Protein AF-F0XF13-F1 (afdb_monomer_lite)

Radius of gyration: 23.87 Å; chains: 1; bounding box: 59×55×80 Å

InterPro domains:
  IPR052973 Transcription factor kpeA/SAT20-like [PTHR35392] (25-320)
  IPR060413 Transcription factor KpeA/SAT20-like, C-terminal domain [PF27566] (67-326)

Sequence (350 aa):
MEAKRKSHNQVPGHRRPGVVLLKIKRSCNAQEGDYHGECMGCKKSLGRTWRLPCLRLKIGDVELSKPCQVKGHEWTLRWKENSVLNDIGGWASSEVRVIRLTEGYTDDFVEFRVREFIPKAGDSLRRSWMTPTGEVRSVDIPAYAIVDTDTIVPQYKAYIKKGLTKCCHRVLDEHKGKLIWWTYSDALRLSRLPSPLSVEERKVLSDTLELWMAVRLTTRSFEIVGPETLGMPPNIFDETNPSCGKIPIPPVMGAQLDSSLIHEIQFRSRRTALEGLHKLITENKAKSWLTTYLIIFILLHNTALLMKHDASYARKHGMNDLRDSNAYEDDFYFVSQLYEVNWQPRSMAI

Secondary structure (DSSP, 8-state):
------------------SS---------PBTTBSSSPPHHHHTTTTS--S-------GGG---S--SSPTT--S-SSS-TT--------BS----EEEEEE-SSSS--EEEEEEEB---TT---EEEEE-TTS-EEEEE---EEES-GGGHHHHHHHHHHHHHHHHHHHHTGGGTTSHHHHHHHHHHHHHH-SSSS-HHHHHHHHHHHHHHHHHHHTSS--EEESS--TT--TTSS-TTSTTTT-EEPPHHHHHHHHHHIIIIIIHHHHHHHHHHHHHHHHHT-GGGHHHHHHHHHHHHHHHHHHHHHHHHHHHHTTTTHHHHTT-TTSTTHHHHHTT-TT--------

Organism: Grosmannia clavigera (strain kw1407 / UAMH 11150) (NCBI:txid655863)

Foldseek 3Di:
DDDDDDDDPDDDDDDFDAQFPQPFPPPFCDDVPCPPDAGPVVVVVPPDDDDDHPGDGALLSTDLADQADAPVPAQAPPADRLGDDDDLPFFPDPDWDKWWKDLPLFPGTFIFIKGAGDDDPRHDQKDWWAFPVRDIDIFGHGRMAGDCLVVLQVRLVVVLVVRLVSSLCSVCVVVVPHPSNVLVVVLVVQLPDPPDDDPLLSVLSVLLSSLLVLNVPLLGFMFTDDDDLVPDDLQSDPPRDPQGSTRGDRSVNNNSNNSCSNNPRNVVSSNSNSVSLVVLVVVVDPSCVSSNVSSVSSSVVSSVVVLVSLLVVCVGHVVVVCCVVVVVSRNCNVSVQPPPDPDDDDPPPD

Structure (mmCIF, N/CA/C/O backbone):
data_AF-F0XF13-F1
#
_entry.id   AF-F0XF13-F1
#
loop_
_atom_site.group_PDB
_atom_site.id
_atom_site.type_symbol
_atom_site.label_atom_id
_atom_site.label_alt_id
_atom_site.label_comp_id
_atom_site.label_asym_id
_atom_site.label_entity_id
_atom_site.label_seq_id
_atom_site.pdbx_PDB_ins_code
_atom_site.Cartn_x
_atom_site.Cartn_y
_atom_site.Cartn_z
_atom_site.occupancy
_atom_site.B_iso_or_equiv
_atom_site.auth_seq_id
_atom_site.auth_comp_id
_atom_site.auth_asym_id
_atom_site.auth_atom_id
_atom_site.pdbx_PDB_model_num
ATOM 1 N N . MET A 1 1 ? -8.925 27.702 -61.211 1.00 35.03 1 MET A N 1
ATOM 2 C CA . MET A 1 1 ? -8.350 27.917 -59.865 1.00 35.03 1 MET A CA 1
ATOM 3 C C . MET A 1 1 ? -9.143 27.064 -58.886 1.00 35.03 1 MET A C 1
ATOM 5 O O . MET A 1 1 ? -10.112 27.530 -58.308 1.00 35.03 1 MET A O 1
ATOM 9 N N . GLU A 1 2 ? -8.797 25.781 -58.790 1.00 23.88 2 GLU A N 1
ATOM 10 C CA . GLU A 1 2 ? -9.485 24.817 -57.925 1.00 23.88 2 GLU A CA 1
ATOM 11 C C . GLU A 1 2 ? -8.739 24.675 -56.598 1.00 23.88 2 GLU A C 1
ATOM 13 O O . GLU A 1 2 ? -7.563 24.308 -56.550 1.00 23.88 2 GLU A O 1
ATOM 18 N N . ALA A 1 3 ? -9.437 24.997 -55.511 1.00 27.80 3 ALA A N 1
ATOM 19 C CA . ALA A 1 3 ? -8.954 24.847 -54.150 1.00 27.80 3 ALA A CA 1
ATOM 20 C C . ALA A 1 3 ? -9.029 23.371 -53.724 1.00 27.80 3 ALA A C 1
ATOM 22 O O . ALA A 1 3 ? -10.104 22.778 -53.628 1.00 27.80 3 ALA A O 1
ATOM 23 N N . LYS A 1 4 ? -7.864 22.775 -53.452 1.00 28.19 4 LYS A N 1
ATOM 24 C CA . LYS A 1 4 ? -7.717 21.409 -52.932 1.00 28.19 4 LYS A CA 1
ATOM 25 C C . LYS A 1 4 ? -8.390 21.262 -51.559 1.00 28.19 4 LYS A C 1
ATOM 27 O O . LYS A 1 4 ? -7.895 21.784 -50.562 1.00 28.19 4 LYS A O 1
ATOM 32 N N . ARG A 1 5 ? -9.454 20.454 -51.493 1.00 28.30 5 ARG A N 1
ATOM 33 C CA . ARG A 1 5 ? -9.934 19.801 -50.262 1.00 28.30 5 ARG A CA 1
ATOM 34 C C . ARG A 1 5 ? -8.853 18.836 -49.754 1.00 28.30 5 ARG A C 1
ATOM 36 O O . ARG A 1 5 ? -8.531 17.867 -50.433 1.00 28.30 5 ARG A O 1
ATOM 43 N N . LYS A 1 6 ? -8.313 19.070 -48.554 1.00 28.66 6 LYS A N 1
ATOM 44 C CA . LYS A 1 6 ? -7.574 18.055 -47.784 1.00 28.66 6 LYS A CA 1
ATOM 45 C C . LYS A 1 6 ? -8.557 17.341 -46.857 1.00 28.66 6 LYS A C 1
ATOM 47 O O . LYS A 1 6 ? -9.035 17.932 -45.895 1.00 28.66 6 LYS A O 1
ATOM 52 N N . SER A 1 7 ? -8.842 16.074 -47.139 1.00 25.69 7 SER A N 1
ATOM 53 C CA . SER A 1 7 ? -9.528 15.157 -46.227 1.00 25.69 7 SER A CA 1
ATOM 54 C C . SER A 1 7 ? -8.586 14.766 -45.082 1.00 25.69 7 SER A C 1
ATOM 56 O O . SER A 1 7 ? -7.574 14.103 -45.308 1.00 25.69 7 SER A O 1
ATOM 58 N N . HIS A 1 8 ? -8.896 15.178 -43.854 1.00 27.58 8 HIS A N 1
ATOM 59 C CA . HIS A 1 8 ? -8.297 14.623 -42.639 1.00 27.58 8 HIS A CA 1
ATOM 60 C C . HIS A 1 8 ? -9.184 13.474 -42.146 1.00 27.58 8 HIS A C 1
ATOM 62 O O . HIS A 1 8 ? -10.182 13.711 -41.474 1.00 27.58 8 HIS A O 1
ATOM 68 N N . ASN A 1 9 ? -8.817 12.232 -42.468 1.00 25.16 9 ASN A N 1
ATOM 69 C CA . ASN A 1 9 ? -9.327 11.065 -41.748 1.00 25.16 9 ASN A CA 1
ATOM 70 C C . ASN A 1 9 ? -8.494 10.898 -40.471 1.00 25.16 9 ASN A C 1
ATOM 72 O O . ASN A 1 9 ? -7.411 10.317 -40.493 1.00 25.16 9 ASN A O 1
ATOM 76 N N . GLN A 1 10 ? -8.986 11.440 -39.356 1.00 26.33 10 GLN A N 1
ATOM 77 C CA . GLN A 1 10 ? -8.555 11.023 -38.023 1.00 26.33 10 GLN A CA 1
ATOM 78 C C . GLN A 1 10 ? -9.305 9.738 -37.667 1.00 26.33 10 GLN A C 1
ATOM 80 O O . GLN A 1 10 ? -10.513 9.759 -37.454 1.00 26.33 10 GLN A O 1
ATOM 85 N N . VAL A 1 11 ? -8.589 8.618 -37.595 1.00 26.75 11 VAL A N 1
ATOM 86 C CA . VAL A 1 11 ? -9.103 7.400 -36.958 1.00 26.75 11 VAL A CA 1
ATOM 87 C C . VAL A 1 11 ? -8.975 7.582 -35.437 1.00 26.75 11 VAL A C 1
ATOM 89 O O . VAL A 1 11 ? -7.880 7.912 -34.967 1.00 26.75 11 VAL A O 1
ATOM 92 N N . PRO A 1 12 ? -10.045 7.398 -34.641 1.00 24.19 12 PRO A N 1
ATOM 93 C CA . PRO A 1 12 ? -9.982 7.566 -33.196 1.00 24.19 12 PRO A CA 1
ATOM 94 C C . PRO A 1 12 ? -9.229 6.393 -32.554 1.00 24.19 12 PRO A C 1
ATOM 96 O O . PRO A 1 12 ? -9.740 5.280 -32.429 1.00 24.19 12 PRO A O 1
ATOM 99 N N . GLY A 1 13 ? -7.987 6.652 -32.139 1.00 26.73 13 GLY A N 1
ATOM 100 C CA . GLY A 1 13 ? -7.162 5.703 -31.396 1.00 26.73 13 GLY A CA 1
ATOM 101 C C . GLY A 1 13 ? -7.793 5.358 -30.047 1.00 26.73 13 GLY A C 1
ATOM 102 O O . GLY A 1 13 ? -7.876 6.205 -29.155 1.00 26.73 13 GLY A O 1
ATOM 103 N N . HIS A 1 14 ? -8.232 4.109 -29.908 1.00 26.50 14 HIS A N 1
ATOM 104 C CA . HIS A 1 14 ? -8.722 3.542 -28.656 1.00 26.50 14 HIS A CA 1
ATOM 105 C C . HIS A 1 14 ? -7.593 3.513 -27.612 1.00 26.50 14 HIS A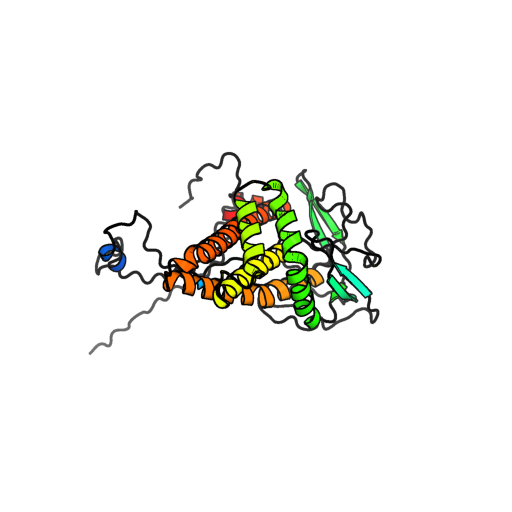 C 1
ATOM 107 O O . HIS A 1 14 ? -6.473 3.075 -27.888 1.00 26.50 14 HIS A O 1
ATOM 113 N N . ARG A 1 15 ? -7.877 4.039 -26.414 1.00 28.69 15 ARG A N 1
ATOM 114 C CA . ARG A 1 15 ? -6.952 4.076 -25.271 1.00 28.69 15 ARG A CA 1
ATOM 115 C C . ARG A 1 15 ? -6.913 2.692 -24.626 1.00 28.69 15 ARG A C 1
ATOM 117 O O . ARG A 1 15 ? -7.964 2.183 -24.263 1.00 28.69 15 ARG A O 1
ATOM 124 N N . ARG A 1 16 ? -5.719 2.127 -24.450 1.00 32.56 16 ARG A N 1
ATOM 125 C CA . ARG A 1 16 ? -5.499 0.853 -23.748 1.00 32.56 16 ARG A CA 1
ATOM 126 C C . ARG A 1 16 ? -4.855 1.129 -22.384 1.00 32.56 16 ARG A C 1
ATOM 128 O O . ARG A 1 16 ? -3.803 1.775 -22.390 1.00 32.56 16 ARG A O 1
ATOM 135 N N . PRO A 1 17 ? -5.457 0.728 -21.253 1.00 29.14 17 PRO A N 1
ATOM 136 C CA . PRO A 1 17 ? -4.752 0.496 -20.001 1.00 29.14 17 PRO A CA 1
ATOM 137 C C . PRO A 1 17 ? -4.102 -0.900 -20.016 1.00 29.14 17 PRO A C 1
ATOM 139 O O . PRO A 1 17 ? -4.346 -1.677 -20.930 1.00 29.14 17 PRO A O 1
ATOM 142 N N . GLY A 1 18 ? -3.158 -1.166 -19.118 1.00 27.98 18 GLY A N 1
ATOM 143 C CA . GLY A 1 18 ? -2.426 -2.432 -19.067 1.00 27.98 18 GLY A CA 1
ATOM 144 C C . GLY A 1 18 ? -1.149 -2.272 -18.251 1.00 27.98 18 GLY A C 1
ATOM 145 O O . GLY A 1 18 ? -0.304 -1.444 -18.573 1.00 27.98 18 GLY A O 1
ATOM 146 N N . VAL A 1 19 ? -1.046 -3.041 -17.169 1.00 33.84 19 VAL A N 1
ATOM 147 C CA . VAL A 1 19 ? -0.051 -2.938 -16.090 1.00 33.84 19 VAL A CA 1
ATOM 148 C C . VAL A 1 19 ? 1.374 -2.697 -16.623 1.00 33.84 19 VAL A C 1
ATOM 150 O O . VAL A 1 19 ? 1.938 -3.515 -17.345 1.00 33.84 19 VAL A O 1
ATOM 153 N N . VAL A 1 20 ? 1.942 -1.544 -16.240 1.00 32.50 20 VAL A N 1
ATOM 154 C CA . VAL A 1 20 ? 3.131 -0.886 -16.821 1.00 32.50 20 VAL A CA 1
ATOM 155 C C . VAL A 1 20 ? 2.854 -0.289 -18.207 1.00 32.50 20 VAL A C 1
ATOM 157 O O . VAL A 1 20 ? 3.522 -0.597 -19.198 1.00 32.50 20 VAL A O 1
ATOM 160 N N . LEU A 1 21 ? 1.926 0.671 -18.276 1.00 32.09 21 LEU A N 1
ATOM 161 C CA . LEU A 1 21 ? 1.840 1.574 -19.423 1.00 32.09 21 LEU A CA 1
ATOM 162 C C . LEU A 1 21 ? 3.016 2.556 -19.415 1.00 32.09 21 LEU A C 1
ATOM 164 O O . LEU A 1 21 ? 2.876 3.729 -19.069 1.00 32.09 21 LEU A O 1
ATOM 168 N N . LEU A 1 22 ? 4.180 2.131 -19.900 1.00 34.69 22 LEU A N 1
ATOM 169 C CA . LEU A 1 22 ? 5.115 3.110 -20.43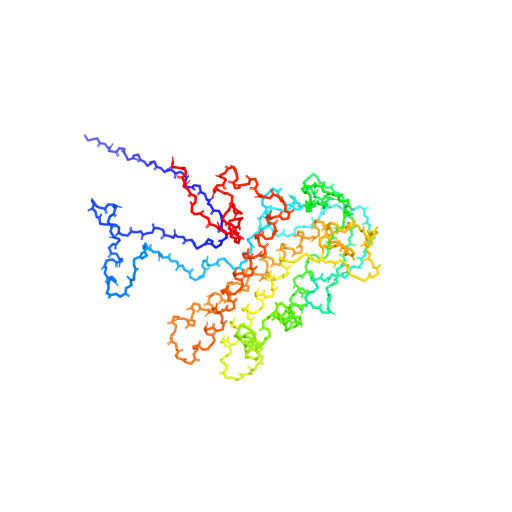8 1.00 34.69 22 LEU A CA 1
ATOM 170 C C . LEU A 1 22 ? 4.447 3.723 -21.671 1.00 34.69 22 LEU A C 1
ATOM 172 O O . LEU A 1 22 ? 4.330 3.074 -22.708 1.00 34.69 22 LEU A O 1
ATOM 176 N N . LYS A 1 23 ? 3.967 4.969 -21.562 1.00 30.94 23 LYS A N 1
ATOM 177 C CA . LYS A 1 23 ? 3.388 5.709 -22.692 1.00 30.94 23 LYS A CA 1
ATOM 178 C C . LYS A 1 23 ? 4.391 5.752 -23.845 1.00 30.94 23 LYS A C 1
ATOM 180 O O . LYS A 1 23 ? 5.300 6.579 -23.874 1.00 30.94 23 LYS A O 1
ATOM 185 N N . ILE A 1 24 ? 4.199 4.885 -24.836 1.00 37.53 24 ILE A N 1
ATOM 186 C CA . ILE A 1 24 ? 4.999 4.879 -26.058 1.00 37.53 24 ILE A CA 1
ATOM 187 C C . ILE A 1 24 ? 4.577 6.097 -26.884 1.00 37.53 24 ILE A C 1
ATOM 189 O O . ILE A 1 24 ? 3.637 6.041 -27.679 1.00 37.53 24 ILE A O 1
ATOM 193 N N . LYS A 1 25 ? 5.272 7.229 -26.727 1.00 39.50 25 LYS A N 1
ATOM 194 C CA . LYS A 1 25 ? 5.175 8.318 -27.705 1.00 39.50 25 LYS A CA 1
ATOM 195 C C . LYS A 1 25 ? 5.857 7.865 -28.996 1.00 39.50 25 LYS A C 1
ATOM 197 O O . LYS A 1 25 ? 7.075 7.953 -29.136 1.00 39.50 25 LYS A O 1
ATOM 202 N N . ARG A 1 26 ? 5.058 7.391 -29.955 1.00 45.22 26 ARG A N 1
ATOM 203 C CA . ARG A 1 26 ? 5.491 7.067 -31.323 1.00 45.22 26 ARG A CA 1
ATOM 204 C C . ARG A 1 26 ? 5.755 8.348 -32.126 1.00 45.22 26 ARG A C 1
ATOM 206 O O . ARG A 1 26 ? 4.983 8.699 -33.005 1.00 45.22 26 ARG A O 1
ATOM 213 N N . SER A 1 27 ? 6.836 9.065 -31.835 1.00 50.56 27 SER A N 1
ATOM 214 C CA . SER A 1 27 ? 7.403 10.033 -32.786 1.00 50.56 27 SER A CA 1
ATOM 215 C C . SER A 1 27 ? 8.613 9.376 -33.460 1.00 50.56 27 SER A C 1
ATOM 217 O O . SER A 1 27 ? 9.760 9.605 -33.068 1.00 50.56 27 SER A O 1
ATOM 219 N N . CYS A 1 28 ? 8.352 8.450 -34.383 1.00 56.00 28 CYS A N 1
ATOM 220 C CA . CYS A 1 28 ? 9.394 7.848 -35.208 1.00 56.00 28 CYS A CA 1
ATOM 221 C C . CYS A 1 28 ? 9.724 8.817 -36.349 1.00 56.00 28 CYS A C 1
ATOM 223 O O . CYS A 1 28 ? 8.824 9.214 -37.085 1.00 56.00 28 CYS A O 1
ATOM 225 N N . ASN A 1 29 ? 10.996 9.188 -36.501 1.00 67.31 29 ASN A N 1
ATOM 226 C CA . ASN A 1 29 ? 11.454 9.913 -37.684 1.00 67.31 29 ASN A CA 1
ATOM 227 C C . ASN A 1 29 ? 11.765 8.867 -38.762 1.00 67.31 29 ASN A C 1
ATOM 229 O O . ASN A 1 29 ? 12.925 8.487 -38.932 1.00 67.31 29 ASN A O 1
ATOM 233 N N . ALA A 1 30 ? 10.719 8.332 -39.394 1.00 61.00 30 ALA A N 1
ATOM 234 C CA . ALA A 1 30 ? 10.859 7.422 -40.527 1.00 61.00 30 ALA A CA 1
ATOM 235 C C . ALA A 1 30 ? 11.476 8.164 -41.721 1.00 61.00 30 ALA A C 1
ATOM 237 O O . ALA A 1 30 ? 11.293 9.375 -41.869 1.00 61.00 30 ALA A O 1
ATOM 238 N N . GLN A 1 31 ? 12.230 7.447 -42.548 1.00 64.06 31 GLN A N 1
ATOM 239 C CA . GLN A 1 31 ? 12.746 7.995 -43.795 1.00 64.06 31 GLN A CA 1
ATOM 240 C C . GLN A 1 31 ? 11.582 8.158 -44.786 1.00 64.06 31 GLN A C 1
ATOM 242 O O . GLN A 1 31 ? 10.711 7.291 -44.866 1.00 64.06 31 GLN A O 1
ATOM 247 N N . GLU A 1 32 ? 11.534 9.270 -45.526 1.00 61.53 32 GLU A N 1
ATOM 248 C CA . GLU A 1 32 ? 10.515 9.450 -46.568 1.00 61.53 32 GLU A CA 1
ATOM 249 C C . GLU A 1 32 ? 10.606 8.308 -47.591 1.00 61.53 32 GLU A C 1
ATOM 251 O O . GLU A 1 32 ? 11.675 8.044 -48.141 1.00 61.53 32 GLU A O 1
ATOM 256 N N . GLY A 1 33 ? 9.487 7.612 -47.813 1.00 63.84 33 GLY A N 1
ATOM 257 C CA . GLY A 1 33 ? 9.395 6.481 -48.741 1.00 63.84 33 GLY A CA 1
ATOM 258 C C . GLY A 1 33 ? 9.713 5.102 -48.151 1.00 63.84 33 GLY A C 1
ATOM 259 O O . GLY A 1 33 ? 9.445 4.109 -48.818 1.00 63.84 33 GLY A O 1
ATOM 260 N N . ASP A 1 34 ? 10.201 5.013 -46.909 1.00 61.91 34 ASP A N 1
ATOM 261 C CA . ASP A 1 34 ? 10.442 3.739 -46.221 1.00 61.91 34 ASP A CA 1
ATOM 262 C C . ASP A 1 34 ? 9.838 3.756 -44.807 1.00 61.91 34 ASP A C 1
ATOM 264 O O . ASP A 1 34 ? 10.490 4.055 -43.804 1.00 61.91 34 ASP A O 1
ATOM 268 N N . TYR A 1 35 ? 8.540 3.447 -44.738 1.00 57.19 35 TYR A N 1
ATOM 269 C CA . TYR A 1 35 ? 7.778 3.381 -43.486 1.00 57.19 35 TYR A CA 1
ATOM 270 C C . TYR A 1 35 ? 8.025 2.092 -42.683 1.00 57.19 35 TYR A C 1
ATOM 272 O O . TYR A 1 35 ? 7.556 1.989 -41.548 1.00 57.19 35 TYR A O 1
ATOM 280 N N . HIS A 1 36 ? 8.751 1.127 -43.256 1.00 57.34 36 HIS A N 1
ATOM 281 C CA . HIS A 1 36 ? 9.108 -0.141 -42.614 1.00 57.34 36 HIS A CA 1
ATOM 282 C C . HIS A 1 36 ? 10.577 -0.187 -42.159 1.00 57.34 36 HIS A C 1
ATOM 284 O O . HIS A 1 36 ? 10.943 -1.074 -41.386 1.00 57.34 36 HIS A O 1
ATOM 290 N N . GLY A 1 37 ? 11.398 0.771 -42.596 1.00 60.66 37 GLY A N 1
ATOM 291 C CA . GLY A 1 37 ? 12.802 0.909 -42.230 1.00 60.66 37 GLY A CA 1
ATOM 292 C C . GLY A 1 37 ? 13.063 1.398 -40.802 1.00 60.66 37 GLY A C 1
ATOM 293 O O . GLY A 1 37 ? 12.183 1.850 -40.063 1.00 60.66 37 GLY A O 1
ATOM 294 N N . GLU A 1 38 ? 14.330 1.313 -40.395 1.00 60.53 38 GLU A N 1
ATOM 295 C CA . GLU A 1 38 ? 14.794 1.761 -39.082 1.00 60.53 38 GLU A CA 1
ATOM 296 C C . GLU A 1 38 ? 14.638 3.282 -38.911 1.00 60.53 38 GLU A C 1
ATOM 298 O O . GLU A 1 38 ? 14.993 4.074 -39.784 1.00 60.53 38 GLU A O 1
ATOM 303 N N . CYS A 1 39 ? 14.160 3.716 -37.740 1.00 69.75 39 CYS A N 1
ATOM 304 C CA . CYS A 1 39 ? 14.037 5.137 -37.406 1.00 69.75 39 CYS A CA 1
ATOM 305 C C . CYS A 1 39 ? 15.372 5.875 -37.598 1.00 69.75 39 CYS A C 1
ATOM 307 O O . CYS A 1 39 ? 16.390 5.477 -37.025 1.00 69.75 39 CYS A O 1
ATOM 309 N N . MET A 1 40 ? 15.353 7.026 -38.277 1.00 68.69 40 MET A N 1
ATOM 310 C CA . MET A 1 40 ? 16.546 7.839 -38.556 1.00 68.69 40 MET A CA 1
ATOM 311 C C . MET A 1 40 ? 17.310 8.258 -37.291 1.00 68.69 40 MET A C 1
ATOM 313 O O . MET A 1 40 ? 18.529 8.420 -37.318 1.00 68.69 40 MET A O 1
ATOM 317 N N . GLY A 1 41 ? 16.609 8.432 -36.165 1.00 65.00 41 GLY A N 1
ATOM 318 C CA . GLY A 1 41 ? 17.240 8.701 -34.870 1.00 65.00 41 GLY A CA 1
ATOM 319 C C . GLY A 1 41 ? 17.968 7.483 -34.300 1.00 65.00 41 GLY A C 1
ATOM 320 O O . GLY A 1 41 ? 19.072 7.624 -33.789 1.00 65.00 41 GLY A O 1
ATOM 321 N N . CYS A 1 42 ? 17.374 6.296 -34.428 1.00 64.25 42 CYS A N 1
ATOM 322 C CA . CYS A 1 42 ? 17.968 5.043 -33.970 1.00 64.25 42 CYS A CA 1
ATOM 323 C C . CYS A 1 42 ? 19.159 4.634 -34.867 1.00 64.25 42 CYS A C 1
ATOM 325 O O . CYS A 1 42 ? 20.195 4.232 -34.344 1.00 64.25 42 CYS A O 1
ATOM 327 N N . LYS A 1 43 ? 19.088 4.895 -36.182 1.00 66.44 43 LYS A N 1
ATOM 328 C CA . LYS A 1 43 ? 20.175 4.658 -37.150 1.00 66.44 43 LYS A CA 1
ATOM 329 C C . LYS A 1 43 ? 21.470 5.416 -36.822 1.00 66.44 43 LYS A C 1
ATOM 331 O O . LYS A 1 43 ? 22.563 4.888 -36.989 1.00 66.44 43 LYS A O 1
ATOM 336 N N . LYS A 1 44 ? 21.362 6.639 -36.288 1.00 65.19 44 LYS A N 1
ATOM 337 C CA . LYS A 1 44 ? 22.519 7.447 -35.848 1.00 65.19 44 LYS A CA 1
ATOM 338 C C . LYS A 1 44 ? 23.182 6.933 -34.560 1.00 65.19 44 LYS A C 1
ATOM 340 O O . LYS A 1 44 ? 24.307 7.324 -34.274 1.00 65.19 44 LYS A O 1
ATOM 345 N N . SER A 1 45 ? 22.508 6.078 -33.788 1.00 59.62 45 SER A N 1
ATOM 346 C CA . SER A 1 45 ? 22.978 5.571 -32.488 1.00 59.62 45 SER A CA 1
ATOM 347 C C . SER A 1 45 ? 23.508 4.127 -32.532 1.00 59.62 45 SER A C 1
ATOM 349 O O . SER A 1 45 ? 23.950 3.620 -31.502 1.00 59.62 45 SER A O 1
ATOM 351 N N . LEU A 1 46 ? 23.514 3.481 -33.707 1.00 54.78 46 LEU A N 1
ATOM 352 C CA . LEU A 1 46 ? 23.800 2.051 -33.951 1.00 54.78 46 LEU A CA 1
ATOM 353 C C . LEU A 1 46 ? 25.224 1.554 -33.619 1.00 54.78 46 LEU A C 1
ATOM 355 O O . LEU A 1 46 ? 25.586 0.438 -33.976 1.00 54.78 46 LEU A O 1
ATOM 359 N N . GLY A 1 47 ? 26.048 2.325 -32.911 1.00 54.38 47 GLY A N 1
ATOM 360 C CA . GLY A 1 47 ? 27.396 1.880 -32.557 1.00 54.38 47 GLY A CA 1
ATOM 361 C C . GLY A 1 47 ? 27.446 0.753 -31.515 1.00 54.38 47 GLY A C 1
ATOM 362 O O . GLY A 1 47 ? 28.435 0.025 -31.485 1.00 54.38 47 GLY A O 1
ATOM 363 N N . ARG A 1 48 ? 26.448 0.615 -30.619 1.00 54.84 48 ARG A N 1
ATOM 364 C CA . ARG A 1 48 ? 26.605 -0.227 -29.405 1.00 54.84 48 ARG A CA 1
ATOM 365 C C . ARG A 1 48 ? 25.354 -0.883 -28.795 1.00 54.84 48 ARG A C 1
ATOM 367 O O . ARG A 1 48 ? 25.466 -1.433 -27.704 1.00 54.84 48 ARG A O 1
ATOM 374 N N . THR A 1 49 ? 24.173 -0.864 -29.413 1.00 51.22 49 THR A N 1
ATOM 375 C CA . THR A 1 49 ? 22.952 -1.374 -28.746 1.00 51.22 49 THR A CA 1
ATOM 376 C C . THR A 1 49 ? 22.175 -2.371 -29.603 1.00 51.22 49 THR A C 1
ATOM 378 O O . THR A 1 49 ? 21.901 -2.128 -30.773 1.00 51.22 49 THR A O 1
ATOM 381 N N . TRP A 1 50 ? 21.867 -3.524 -29.002 1.00 50.62 50 TRP A N 1
ATOM 382 C CA . TRP A 1 50 ? 21.184 -4.668 -29.607 1.00 50.62 50 TRP A CA 1
ATOM 383 C C . TRP A 1 50 ? 19.745 -4.356 -30.058 1.00 50.62 50 TRP A C 1
ATOM 385 O O . TRP A 1 50 ? 19.115 -3.417 -29.576 1.00 50.62 50 TRP A O 1
ATOM 395 N N . ARG A 1 51 ? 19.256 -5.204 -30.976 1.00 51.72 51 ARG A N 1
ATOM 396 C CA . ARG A 1 51 ? 18.008 -5.169 -31.768 1.00 51.72 51 ARG A CA 1
ATOM 397 C C . ARG A 1 51 ? 16.706 -5.078 -30.945 1.00 51.72 51 ARG A C 1
ATOM 399 O O . ARG A 1 51 ? 15.900 -6.003 -30.952 1.00 51.72 51 ARG A O 1
ATOM 406 N N . LEU A 1 52 ? 16.475 -3.972 -30.249 1.00 53.16 52 LEU A N 1
ATOM 407 C CA . LEU A 1 52 ? 15.148 -3.601 -29.752 1.00 53.16 52 LEU A CA 1
ATOM 408 C C . LEU A 1 52 ? 14.517 -2.578 -30.709 1.00 53.16 52 LEU A C 1
ATOM 410 O O . LEU A 1 52 ? 15.236 -1.730 -31.246 1.00 53.16 52 LEU A O 1
ATOM 414 N N . PRO A 1 53 ? 13.188 -2.616 -30.931 1.00 56.06 53 PRO A N 1
ATOM 415 C CA . PRO A 1 53 ? 12.507 -1.556 -31.666 1.00 56.06 53 PRO A CA 1
ATOM 416 C C . PRO A 1 53 ? 12.759 -0.201 -30.987 1.00 56.06 53 PRO A C 1
ATOM 418 O O . PRO A 1 53 ? 13.036 -0.133 -29.791 1.00 56.06 53 PRO A O 1
ATOM 421 N N . CYS A 1 54 ? 12.676 0.893 -31.748 1.00 58.62 54 CYS A N 1
ATOM 422 C CA . CYS A 1 54 ? 12.962 2.246 -31.262 1.00 58.62 54 CYS A CA 1
ATOM 423 C C . CYS A 1 54 ? 11.944 2.653 -30.169 1.00 58.62 54 CYS A C 1
ATOM 425 O O . CYS A 1 54 ? 10.884 3.208 -30.460 1.00 58.62 54 CYS A O 1
ATOM 427 N N . LEU A 1 55 ? 12.249 2.346 -28.905 1.00 59.62 55 LEU A N 1
ATOM 428 C CA . LEU A 1 55 ? 11.402 2.618 -27.744 1.00 59.62 55 LEU A CA 1
ATOM 429 C C . LEU A 1 55 ? 11.879 3.897 -27.046 1.00 59.62 55 LEU A C 1
ATOM 431 O O . LEU A 1 55 ? 12.990 3.964 -26.525 1.00 59.62 55 LEU A O 1
ATOM 435 N N . ARG A 1 56 ? 11.028 4.929 -27.022 1.00 62.38 56 ARG A N 1
ATOM 436 C CA . ARG A 1 56 ? 11.261 6.170 -26.266 1.00 62.38 56 ARG A CA 1
ATOM 437 C C . ARG A 1 56 ? 10.343 6.200 -25.054 1.00 62.38 56 ARG A C 1
ATOM 439 O O . ARG A 1 56 ? 9.210 6.667 -25.145 1.00 62.38 56 ARG A O 1
ATOM 446 N N . LEU A 1 57 ? 10.844 5.678 -23.942 1.00 66.56 57 LEU A N 1
ATOM 447 C CA . LEU A 1 57 ? 10.111 5.543 -22.685 1.00 66.56 57 LEU A CA 1
ATOM 448 C C . LEU A 1 57 ? 10.687 6.542 -21.678 1.00 66.56 57 LEU A C 1
ATOM 450 O O . LEU A 1 57 ? 11.903 6.729 -21.615 1.00 66.56 57 LEU A O 1
ATOM 454 N N . LYS A 1 58 ? 9.825 7.217 -20.913 1.00 71.44 58 LYS A N 1
ATOM 455 C CA . LYS A 1 58 ? 10.258 8.122 -19.844 1.00 71.44 58 LYS A CA 1
ATOM 456 C C . LYS A 1 58 ? 10.113 7.422 -18.505 1.00 71.44 58 LYS A C 1
ATOM 458 O O . LYS A 1 58 ? 9.075 6.835 -18.230 1.00 71.44 58 LYS A O 1
ATOM 463 N N . ILE A 1 59 ? 11.115 7.572 -17.643 1.00 76.69 59 ILE A N 1
ATOM 464 C CA . ILE A 1 59 ? 11.078 7.046 -16.269 1.00 76.69 59 ILE A CA 1
ATOM 465 C C . ILE A 1 59 ? 9.857 7.588 -15.509 1.00 76.69 59 ILE A C 1
ATOM 467 O O . ILE A 1 59 ? 9.210 6.848 -14.784 1.00 76.69 59 ILE A O 1
ATOM 471 N N . GLY A 1 60 ? 9.491 8.854 -15.731 1.00 72.19 60 GLY A N 1
ATOM 472 C CA . GLY A 1 60 ? 8.304 9.458 -15.118 1.00 72.19 60 GLY A CA 1
ATOM 473 C C . GLY A 1 60 ? 6.963 8.866 -15.569 1.00 72.19 60 GLY A C 1
ATOM 474 O O . GLY A 1 60 ? 5.965 9.089 -14.892 1.00 72.19 60 GLY A O 1
ATOM 475 N N . ASP A 1 61 ? 6.932 8.113 -16.673 1.00 72.50 61 ASP A N 1
ATOM 476 C CA . ASP A 1 61 ? 5.720 7.462 -17.185 1.00 72.50 61 ASP A CA 1
ATOM 477 C C . ASP A 1 61 ? 5.562 6.022 -16.645 1.00 72.50 61 ASP A C 1
ATOM 479 O O . ASP A 1 61 ? 4.637 5.326 -17.047 1.00 72.50 61 ASP A O 1
ATOM 483 N N . VAL A 1 62 ? 6.450 5.548 -15.758 1.00 78.38 62 VAL A N 1
ATOM 484 C CA . VAL A 1 62 ? 6.374 4.188 -15.195 1.00 78.38 62 VAL A CA 1
ATOM 485 C C . VAL A 1 62 ? 5.205 4.074 -14.211 1.00 78.38 62 VAL A C 1
ATOM 487 O O . VAL A 1 62 ? 5.102 4.823 -13.235 1.00 78.38 62 VAL A O 1
ATOM 490 N N . GLU A 1 63 ? 4.354 3.071 -14.415 1.00 73.69 63 GLU A N 1
ATOM 491 C CA . GLU A 1 63 ? 3.333 2.679 -13.445 1.00 73.69 63 GLU A CA 1
ATOM 492 C C . GLU A 1 63 ? 3.918 1.689 -12.432 1.00 73.69 63 GLU A C 1
ATOM 494 O O . GLU A 1 63 ? 4.351 0.598 -12.783 1.00 73.69 63 GLU A O 1
ATOM 499 N N . LEU A 1 64 ? 3.953 2.098 -11.161 1.00 78.38 64 LEU A N 1
ATOM 500 C CA . LEU A 1 64 ? 4.512 1.328 -10.038 1.00 78.38 64 LEU A CA 1
ATOM 501 C C . LEU A 1 64 ? 3.432 0.840 -9.058 1.00 78.38 64 LEU A C 1
ATOM 503 O O . LEU A 1 64 ? 3.742 0.264 -8.015 1.00 78.38 64 LEU A O 1
ATOM 507 N N . SER A 1 65 ? 2.170 1.123 -9.367 1.00 75.06 65 SER A N 1
ATOM 508 C CA . SER A 1 65 ? 1.005 0.783 -8.563 1.00 75.06 65 SER A CA 1
ATOM 509 C C . SER A 1 65 ? -0.228 0.670 -9.453 1.00 75.06 65 SER A C 1
ATOM 511 O O . SER A 1 65 ? -0.227 1.165 -10.583 1.00 75.06 65 SER A O 1
ATOM 513 N N . LYS A 1 66 ? -1.280 0.019 -8.946 1.00 71.38 66 LYS A N 1
ATOM 514 C CA . LYS A 1 66 ? -2.555 -0.054 -9.660 1.00 71.38 66 LYS A CA 1
ATOM 515 C C . LYS A 1 66 ? -3.189 1.334 -9.764 1.00 71.38 66 LYS A C 1
ATOM 517 O O . LYS A 1 66 ? -3.226 2.042 -8.758 1.00 71.38 66 LYS A O 1
ATOM 522 N N . PRO A 1 67 ? -3.695 1.724 -10.946 1.00 66.81 67 PRO A N 1
ATOM 523 C CA . PRO A 1 67 ? -4.271 3.049 -11.143 1.00 66.81 67 PRO A CA 1
ATOM 524 C C . PRO A 1 67 ? -5.661 3.203 -10.509 1.00 66.81 67 PRO A C 1
ATOM 526 O O . PRO A 1 67 ? -6.034 4.320 -10.156 1.00 66.81 67 PRO A O 1
ATOM 529 N N . CYS A 1 68 ? -6.421 2.114 -10.377 1.00 66.00 68 CYS A N 1
ATOM 530 C CA . CYS A 1 68 ? -7.777 2.104 -9.830 1.00 66.00 68 CYS A CA 1
ATOM 531 C C . CYS A 1 68 ? -8.226 0.675 -9.467 1.00 66.00 68 CYS A C 1
ATOM 533 O O . CYS A 1 68 ? -7.464 -0.289 -9.606 1.00 66.00 68 CYS A O 1
ATOM 535 N N . GLN A 1 69 ? -9.468 0.556 -8.983 1.00 65.62 69 GLN A N 1
ATOM 536 C CA . GLN A 1 69 ? -10.161 -0.727 -8.860 1.00 65.62 69 GLN A CA 1
ATOM 537 C C . GLN A 1 69 ? -10.347 -1.383 -10.231 1.00 65.62 69 GLN A C 1
ATOM 539 O O . GLN A 1 69 ? -10.361 -0.714 -11.263 1.00 65.62 69 GLN A O 1
ATOM 544 N N . VAL A 1 70 ? -10.473 -2.708 -10.231 1.00 66.00 70 VAL A N 1
ATOM 545 C CA . VAL A 1 70 ? -10.683 -3.474 -11.460 1.00 66.00 70 VAL A CA 1
ATOM 546 C C . VAL A 1 70 ? -12.078 -3.183 -12.001 1.00 66.00 70 VAL A C 1
ATOM 548 O O . VAL A 1 70 ? -13.057 -3.292 -11.263 1.00 66.00 70 VAL A O 1
ATOM 551 N N . LYS A 1 71 ? -12.159 -2.823 -13.283 1.00 65.12 71 LYS A N 1
ATOM 552 C CA . LYS A 1 71 ? -13.433 -2.535 -13.949 1.00 65.12 71 LYS A CA 1
ATOM 553 C C . LYS A 1 71 ? -14.353 -3.751 -13.919 1.00 65.12 71 LYS A C 1
ATOM 555 O O . LYS A 1 71 ? -13.903 -4.865 -14.166 1.00 65.12 71 LYS A O 1
ATOM 560 N N . GLY A 1 72 ? -15.627 -3.537 -13.607 1.00 65.75 72 GLY A N 1
ATOM 561 C CA . GLY A 1 72 ? -16.614 -4.606 -13.413 1.00 65.75 72 GLY A CA 1
ATOM 562 C C . GLY A 1 72 ? -16.515 -5.327 -12.061 1.00 65.75 72 GLY A C 1
ATOM 563 O O . GLY A 1 72 ? -17.363 -6.159 -11.746 1.00 65.75 72 GLY A O 1
ATOM 564 N N . HIS A 1 73 ? -15.508 -4.999 -11.250 1.00 70.38 73 HIS A N 1
ATOM 565 C CA . HIS A 1 73 ? -15.304 -5.516 -9.897 1.00 70.38 73 HIS A CA 1
ATOM 566 C C . HIS A 1 73 ? -15.200 -4.373 -8.874 1.00 70.38 73 HIS A C 1
ATOM 568 O O . HIS A 1 73 ? -14.574 -4.522 -7.820 1.00 70.38 73 HIS A O 1
ATOM 574 N N . GLU A 1 74 ? -15.796 -3.218 -9.180 1.00 79.38 74 GLU A N 1
ATOM 575 C CA . GLU A 1 74 ? -15.839 -2.071 -8.285 1.00 79.38 74 GLU A CA 1
ATOM 576 C C . GLU A 1 74 ? -16.690 -2.373 -7.046 1.00 79.38 74 GLU A C 1
ATOM 578 O O . GLU A 1 74 ? -17.762 -2.978 -7.117 1.00 79.38 74 GLU A O 1
ATOM 583 N N . TRP A 1 75 ? -16.241 -1.904 -5.881 1.00 81.50 75 TRP A N 1
ATOM 584 C CA . TRP A 1 75 ? -17.027 -2.052 -4.651 1.00 81.50 75 TRP A CA 1
ATOM 585 C C . TRP A 1 75 ? -18.188 -1.062 -4.565 1.00 81.50 75 TRP A C 1
ATOM 587 O O . TRP A 1 75 ? -19.134 -1.289 -3.812 1.00 81.50 75 TRP A O 1
ATOM 597 N N . THR A 1 76 ? -18.099 0.054 -5.287 1.00 82.31 76 THR A N 1
ATOM 598 C CA . THR A 1 76 ? -19.137 1.082 -5.347 1.00 82.31 76 THR A CA 1
ATOM 599 C C . THR A 1 76 ? -18.973 1.947 -6.589 1.00 82.31 76 THR A C 1
ATOM 601 O O . THR A 1 76 ? -17.855 2.240 -7.007 1.00 82.31 76 THR A O 1
ATOM 604 N N . LEU A 1 77 ? -20.095 2.413 -7.137 1.00 83.75 77 LEU A N 1
ATOM 605 C CA . LEU A 1 77 ? -20.146 3.382 -8.237 1.00 83.75 77 LEU A CA 1
ATOM 606 C C . LEU A 1 77 ? -20.457 4.813 -7.759 1.00 83.75 77 LEU A C 1
ATOM 608 O O . LEU A 1 77 ? -20.762 5.689 -8.569 1.00 83.75 77 LEU A O 1
ATOM 612 N N . ARG A 1 78 ? -20.400 5.069 -6.442 1.00 84.25 78 ARG A N 1
ATOM 613 C CA . ARG A 1 78 ? -20.674 6.394 -5.848 1.00 84.25 78 ARG A CA 1
ATOM 614 C C . ARG A 1 78 ? -19.690 7.465 -6.302 1.00 84.25 78 ARG A C 1
ATOM 616 O O . ARG A 1 78 ? -20.083 8.616 -6.494 1.00 84.25 78 ARG A O 1
ATOM 623 N N . TRP A 1 79 ? -18.426 7.091 -6.460 1.00 79.75 79 TRP A N 1
ATOM 624 C CA . TRP A 1 79 ? -17.350 7.992 -6.850 1.00 79.75 79 TRP A CA 1
ATOM 625 C C . TRP A 1 79 ? -16.859 7.607 -8.240 1.00 79.75 79 TRP A C 1
ATOM 627 O O . TRP A 1 79 ? -16.611 6.438 -8.524 1.00 79.75 79 TRP A O 1
ATOM 637 N N . LYS A 1 80 ? -16.724 8.598 -9.126 1.00 68.00 80 LYS A N 1
ATOM 638 C CA . LYS A 1 80 ? -16.122 8.374 -10.446 1.00 68.00 80 LYS A CA 1
ATOM 639 C C . LYS A 1 80 ? -14.624 8.114 -10.286 1.00 68.00 80 LYS A C 1
ATOM 641 O O . LYS A 1 80 ? -14.007 8.630 -9.351 1.00 68.00 80 LYS A O 1
ATOM 646 N N . GLU A 1 81 ? -14.035 7.378 -11.229 1.00 59.31 81 GLU A N 1
ATOM 647 C CA . GLU A 1 81 ? -12.582 7.177 -11.307 1.00 59.31 81 GLU A CA 1
ATOM 648 C C . GLU A 1 81 ? -11.842 8.523 -11.163 1.00 59.31 81 GLU A C 1
ATOM 650 O O . GLU A 1 81 ? -12.113 9.469 -11.906 1.00 59.31 81 GLU A O 1
ATOM 655 N N . ASN A 1 82 ? -10.898 8.606 -10.218 1.00 55.09 82 ASN A N 1
ATOM 656 C CA . ASN A 1 82 ? -10.110 9.807 -9.900 1.00 55.09 82 ASN A CA 1
ATOM 657 C C . ASN A 1 82 ? -10.895 11.013 -9.336 1.00 55.09 82 ASN A C 1
ATOM 659 O O . ASN A 1 82 ? -10.394 12.139 -9.390 1.00 55.09 82 ASN A O 1
ATOM 663 N N . SER A 1 83 ? -12.109 10.821 -8.812 1.00 57.88 83 SER A N 1
ATOM 664 C CA . SER A 1 83 ? -12.827 11.879 -8.085 1.00 57.88 83 SER A CA 1
ATOM 665 C C . SER A 1 83 ? -12.486 11.880 -6.591 1.00 57.88 83 SER A C 1
ATOM 667 O O . SER A 1 83 ? -12.247 10.829 -5.999 1.00 57.88 83 SER A O 1
ATOM 669 N N . VAL A 1 84 ? -12.446 13.076 -5.991 1.00 60.97 84 VAL A N 1
ATOM 670 C CA . VAL A 1 84 ? -12.309 13.249 -4.536 1.00 60.97 84 VAL A CA 1
ATOM 671 C C . VAL A 1 84 ? -13.455 12.504 -3.851 1.00 60.97 84 VAL A C 1
ATOM 673 O O . VAL A 1 84 ? -14.594 12.556 -4.324 1.00 60.97 84 VAL A O 1
ATOM 676 N N . LEU A 1 85 ? -13.151 11.800 -2.757 1.00 68.12 85 LEU A N 1
ATOM 677 C CA . LEU A 1 85 ? -14.167 11.168 -1.922 1.00 68.12 85 LEU A CA 1
ATOM 678 C C . LEU A 1 85 ? -15.120 12.248 -1.406 1.00 68.12 85 LEU A C 1
ATOM 680 O O . LEU A 1 85 ? -14.789 13.010 -0.505 1.00 68.12 85 LEU A O 1
ATOM 684 N N . ASN A 1 86 ? -16.302 12.318 -2.008 1.00 64.81 86 ASN A N 1
ATOM 685 C CA . ASN A 1 86 ? -17.395 13.136 -1.504 1.00 64.81 86 ASN A CA 1
ATOM 686 C C . ASN A 1 86 ? -18.115 12.387 -0.379 1.00 64.81 86 ASN A C 1
ATOM 688 O O . ASN A 1 86 ? -18.105 11.151 -0.357 1.00 64.81 86 ASN A O 1
ATOM 692 N N . ASP A 1 87 ? -18.782 13.136 0.503 1.00 73.50 87 ASP A N 1
ATOM 693 C CA . ASP A 1 87 ? -19.625 12.574 1.560 1.00 73.50 87 ASP A CA 1
ATOM 694 C C . ASP A 1 87 ? -20.609 11.536 0.991 1.00 73.50 87 ASP A C 1
ATOM 696 O O . ASP A 1 87 ? -21.165 11.671 -0.104 1.00 73.50 87 ASP A O 1
ATOM 700 N N . ILE A 1 88 ? -20.827 10.478 1.764 1.00 81.44 88 ILE A N 1
ATOM 701 C CA . ILE A 1 88 ? -21.716 9.361 1.441 1.00 81.44 88 ILE A CA 1
ATOM 702 C C . ILE A 1 88 ? -23.165 9.832 1.293 1.00 81.44 88 ILE A C 1
ATOM 704 O O . ILE A 1 88 ? -23.952 9.209 0.567 1.00 81.44 88 ILE A O 1
ATOM 708 N N . GLY A 1 89 ? -23.505 10.952 1.939 1.00 73.50 89 GLY A N 1
ATOM 709 C CA . GLY A 1 89 ? -24.717 11.739 1.719 1.00 73.50 89 GLY A CA 1
ATOM 710 C C . GLY A 1 89 ? -26.008 11.125 2.268 1.00 73.50 89 GLY A C 1
ATOM 711 O O . GLY A 1 89 ? -27.035 11.794 2.266 1.00 73.50 89 GLY A O 1
ATOM 712 N N . GLY A 1 90 ? -25.988 9.874 2.740 1.00 86.19 90 GLY A N 1
ATOM 713 C CA . GLY A 1 90 ? -27.144 9.198 3.334 1.00 86.19 90 GLY A CA 1
ATOM 714 C C . GLY A 1 90 ? -26.716 8.183 4.385 1.00 86.19 90 GLY A C 1
ATOM 715 O O . GLY A 1 90 ? -26.237 7.103 4.042 1.00 86.19 90 GLY A O 1
ATOM 716 N N . TRP A 1 91 ? -26.898 8.535 5.656 1.00 92.50 91 TRP A N 1
ATOM 717 C CA . TRP A 1 91 ? -26.562 7.695 6.805 1.00 92.50 91 TRP A CA 1
ATOM 718 C C . TRP A 1 91 ? -27.831 7.066 7.385 1.00 92.50 91 TRP A C 1
ATOM 720 O O . TRP A 1 91 ? -28.806 7.775 7.618 1.00 92.50 91 TRP A O 1
ATOM 730 N N . ALA A 1 92 ? -27.816 5.752 7.608 1.00 91.50 92 ALA A N 1
ATOM 731 C CA . ALA A 1 92 ? -28.939 5.009 8.181 1.00 91.50 92 ALA A CA 1
ATOM 732 C C . ALA A 1 92 ? -29.020 5.186 9.706 1.00 91.50 92 ALA A C 1
ATOM 734 O O . ALA A 1 92 ? -30.106 5.164 10.275 1.00 91.50 92 ALA A O 1
ATOM 735 N N . SER A 1 93 ? -27.873 5.416 10.356 1.00 91.62 93 SER A N 1
ATOM 736 C CA . SER A 1 93 ? -27.776 5.609 11.804 1.00 91.62 93 SER A CA 1
ATOM 737 C C . SER A 1 93 ? -26.904 6.814 12.172 1.00 91.62 93 SER A C 1
ATOM 739 O O . SER A 1 93 ? -25.946 7.172 11.474 1.00 91.62 93 SER A O 1
ATOM 741 N N . SER A 1 94 ? -27.229 7.469 13.288 1.00 91.19 94 SER A N 1
ATOM 742 C CA . SER A 1 94 ? -26.363 8.460 13.944 1.00 91.19 94 SER A CA 1
ATOM 743 C C . SER A 1 94 ? -25.310 7.820 14.852 1.00 91.19 94 SER A C 1
ATOM 745 O O . SER A 1 94 ? -24.411 8.518 15.312 1.00 91.19 94 SER A O 1
ATOM 747 N N . GLU A 1 95 ? -25.411 6.515 15.112 1.00 95.12 95 GLU A N 1
ATOM 748 C CA . GLU A 1 95 ? -24.469 5.762 15.937 1.00 95.12 95 GLU A CA 1
ATOM 749 C C . GLU A 1 95 ? -23.094 5.704 15.266 1.00 95.12 95 GLU A C 1
ATOM 751 O O . GLU A 1 95 ? -22.946 5.189 14.157 1.00 95.12 95 GLU A O 1
ATOM 756 N N . VAL A 1 96 ? -22.083 6.234 15.955 1.00 95.75 96 VAL A N 1
ATOM 757 C CA . VAL A 1 96 ? -20.689 6.191 15.514 1.00 95.75 96 VAL A CA 1
ATOM 758 C C . VAL A 1 96 ? -19.992 5.038 16.212 1.00 95.75 96 VAL A C 1
ATOM 760 O O . VAL A 1 96 ? -19.938 4.996 17.440 1.00 95.75 96 VAL A O 1
ATOM 763 N N . ARG A 1 97 ? -19.399 4.145 15.423 1.00 96.25 97 ARG A N 1
ATOM 764 C CA . ARG A 1 97 ? -18.550 3.060 15.915 1.00 96.25 97 ARG A CA 1
ATOM 765 C C . ARG A 1 97 ? -17.099 3.332 15.573 1.00 96.25 97 ARG A C 1
ATOM 767 O O . ARG A 1 97 ? -16.800 4.001 14.585 1.00 96.25 97 ARG A O 1
ATOM 774 N N . VAL A 1 98 ? -16.197 2.817 16.394 1.00 97.06 98 VAL A N 1
ATOM 775 C CA . VAL A 1 98 ? -14.755 2.947 16.187 1.00 97.06 98 VAL A CA 1
ATOM 776 C C . VAL A 1 98 ? -14.194 1.566 15.909 1.00 97.06 98 VAL A C 1
ATOM 778 O O . VAL A 1 98 ? -14.306 0.672 16.744 1.00 97.06 98 VAL A O 1
ATOM 781 N N . ILE A 1 99 ? -13.598 1.396 14.734 1.00 96.81 99 ILE A N 1
ATOM 782 C CA . ILE A 1 99 ? -12.999 0.129 14.314 1.00 96.81 99 ILE A CA 1
ATOM 783 C C . ILE A 1 99 ? -11.492 0.265 14.192 1.00 96.81 99 ILE A C 1
ATOM 785 O O . ILE A 1 99 ? -10.984 1.327 13.822 1.00 96.81 99 ILE A O 1
ATOM 789 N N . ARG A 1 100 ? -10.784 -0.836 14.442 1.00 97.25 100 ARG A N 1
ATOM 790 C CA . ARG A 1 100 ? -9.346 -0.932 14.197 1.00 97.25 100 ARG A CA 1
ATOM 791 C C . ARG A 1 100 ? -9.101 -1.835 13.009 1.00 97.25 100 ARG A C 1
ATOM 793 O O . ARG A 1 100 ? -9.689 -2.908 12.914 1.00 97.25 100 ARG A O 1
ATOM 800 N N . LEU A 1 101 ? -8.235 -1.394 12.111 1.00 95.38 101 LEU A N 1
ATOM 801 C CA . LEU A 1 101 ? -7.917 -2.103 10.883 1.00 95.38 101 LEU A CA 1
ATOM 802 C C . LEU A 1 101 ? -6.430 -2.425 10.829 1.00 95.38 101 LEU A C 1
ATOM 804 O O . LEU A 1 101 ? -5.593 -1.588 11.172 1.00 95.38 101 LEU A O 1
ATOM 808 N N . THR A 1 102 ? -6.099 -3.608 10.325 1.00 93.81 102 THR A N 1
ATOM 809 C CA . THR A 1 102 ? -4.721 -3.981 9.991 1.00 93.81 102 THR A CA 1
ATOM 810 C C . THR A 1 102 ? -4.684 -4.732 8.668 1.00 93.81 102 THR A C 1
ATOM 812 O O . THR A 1 102 ? -5.607 -5.462 8.327 1.00 93.81 102 THR A O 1
ATOM 815 N N . GLU A 1 103 ? -3.616 -4.570 7.899 1.00 89.38 103 GLU A N 1
ATOM 816 C CA . GLU A 1 103 ? -3.309 -5.438 6.762 1.00 89.38 103 GLU A CA 1
ATOM 817 C C . GLU A 1 103 ? -2.525 -6.687 7.193 1.00 89.38 103 GLU A C 1
ATOM 819 O O . GLU A 1 103 ? -2.239 -7.557 6.374 1.00 89.38 103 GLU A O 1
ATOM 824 N N . GLY A 1 104 ? -2.120 -6.777 8.465 1.00 88.00 104 GLY A N 1
ATOM 825 C CA . GLY A 1 104 ? -1.369 -7.907 9.003 1.00 88.00 104 GLY A CA 1
ATOM 826 C C . GLY A 1 104 ? 0.095 -7.966 8.554 1.00 88.00 104 GLY A C 1
ATOM 827 O O . GLY A 1 104 ? 0.718 -9.031 8.663 1.00 88.00 104 GLY A O 1
ATOM 828 N N . TYR A 1 105 ? 0.680 -6.876 8.032 1.00 86.62 105 TYR A N 1
ATOM 829 C CA . TYR A 1 105 ? 2.137 -6.780 7.842 1.00 86.62 105 TYR A CA 1
ATOM 830 C C . TYR A 1 105 ? 2.855 -6.202 9.060 1.00 86.62 105 TYR A C 1
ATOM 832 O O . TYR A 1 105 ? 4.028 -6.508 9.285 1.00 86.62 105 TYR A O 1
ATOM 840 N N . THR A 1 106 ? 2.152 -5.402 9.855 1.00 88.50 106 THR A N 1
ATOM 841 C CA . THR A 1 106 ? 2.657 -4.848 11.110 1.00 88.50 106 THR A CA 1
ATOM 842 C C . THR A 1 106 ? 1.991 -5.511 12.325 1.00 88.50 106 THR A C 1
ATOM 844 O O . THR A 1 106 ? 1.143 -6.391 12.173 1.00 88.50 106 THR A O 1
ATOM 847 N N . ASP A 1 107 ? 2.418 -5.134 13.532 1.00 87.50 107 ASP A N 1
ATOM 848 C CA . ASP A 1 107 ? 1.737 -5.482 14.797 1.00 87.50 107 ASP A CA 1
ATOM 849 C C . ASP A 1 107 ? 0.924 -4.285 15.312 1.00 87.50 107 ASP A C 1
ATOM 851 O O . ASP A 1 107 ? 0.807 -4.058 16.513 1.00 87.50 107 ASP A O 1
ATOM 855 N N . ASP A 1 108 ? 0.493 -3.435 14.388 1.00 93.25 108 ASP A N 1
ATOM 856 C CA . ASP A 1 108 ? -0.123 -2.147 14.647 1.00 93.25 108 ASP A CA 1
ATOM 857 C C . ASP A 1 108 ? -1.421 -2.039 13.845 1.00 93.25 108 ASP A C 1
ATOM 859 O O . ASP A 1 108 ? -1.723 -2.875 12.983 1.00 93.25 108 ASP A O 1
ATOM 863 N N . PHE A 1 109 ? -2.196 -1.003 14.140 1.00 95.00 109 PHE A N 1
ATOM 864 C CA . PHE A 1 109 ? -3.488 -0.774 13.511 1.00 95.00 109 PHE A CA 1
ATOM 865 C C . PHE A 1 109 ? -3.720 0.711 13.234 1.00 95.00 109 PHE A C 1
ATOM 867 O O . PHE A 1 109 ? -3.102 1.588 13.837 1.00 95.00 109 PHE A O 1
ATOM 874 N N . VAL A 1 110 ? -4.640 0.978 12.313 1.00 95.31 110 VAL A N 1
ATOM 875 C CA . VAL A 1 110 ? -5.256 2.297 12.115 1.00 95.31 110 VAL A CA 1
ATOM 876 C C . VAL A 1 110 ? -6.670 2.279 12.671 1.00 95.31 110 VAL A C 1
ATOM 878 O O . VAL A 1 110 ? -7.285 1.214 12.736 1.00 95.31 110 VAL A O 1
ATOM 881 N N . GLU A 1 111 ? -7.184 3.430 13.092 1.00 96.19 111 GLU A N 1
ATOM 882 C CA . GLU A 1 111 ? -8.446 3.499 13.826 1.00 96.19 111 GLU A CA 1
ATOM 883 C C . GLU A 1 111 ? -9.387 4.522 13.186 1.00 96.19 111 GLU A C 1
ATOM 885 O O . GLU A 1 111 ? -9.069 5.705 13.078 1.00 96.19 111 GLU A O 1
ATOM 890 N N . PHE A 1 112 ? -10.561 4.073 12.747 1.00 96.31 112 PHE A N 1
ATOM 891 C CA . PHE A 1 112 ? -11.500 4.918 12.013 1.00 96.31 112 PHE A CA 1
ATOM 892 C C . PHE A 1 112 ? -12.876 4.943 12.659 1.00 96.31 112 PHE A C 1
ATOM 894 O O . PHE A 1 112 ? -13.374 3.931 13.156 1.00 96.31 112 PHE A O 1
ATOM 901 N N . ARG A 1 113 ? -13.509 6.117 12.593 1.00 95.94 113 ARG A N 1
ATOM 902 C CA . ARG A 1 113 ? -14.914 6.302 12.946 1.00 95.94 113 ARG A CA 1
ATOM 903 C C . ARG A 1 113 ? -15.785 5.949 11.754 1.00 95.94 113 ARG A C 1
ATOM 905 O O . ARG A 1 113 ? -15.587 6.472 10.655 1.00 95.94 113 ARG A O 1
ATOM 912 N N . VAL A 1 114 ? -16.752 5.075 11.984 1.00 96.19 114 VAL A N 1
ATOM 913 C CA . VAL A 1 114 ? -17.631 4.539 10.950 1.00 96.19 114 VAL A CA 1
ATOM 914 C C . VAL A 1 114 ? -19.085 4.630 11.374 1.00 96.19 114 VAL A C 1
ATOM 916 O O . VAL A 1 114 ? -19.412 4.605 12.560 1.00 96.19 114 VAL A O 1
ATOM 919 N N . ARG A 1 115 ? -19.961 4.749 10.382 1.00 96.25 115 ARG A N 1
ATOM 920 C CA . ARG A 1 115 ? -21.415 4.780 10.553 1.00 96.25 115 ARG A CA 1
ATOM 921 C C . ARG A 1 115 ? -22.067 3.894 9.507 1.00 96.25 115 ARG A C 1
ATOM 923 O O . ARG A 1 115 ? -21.476 3.616 8.462 1.00 96.25 115 ARG A O 1
ATOM 930 N N . GLU A 1 116 ? -23.279 3.456 9.802 1.00 96.19 116 GLU A N 1
ATOM 931 C CA . GLU A 1 116 ? -24.087 2.711 8.846 1.00 96.19 116 GLU A CA 1
ATOM 932 C C . GLU A 1 116 ? -24.685 3.677 7.817 1.00 96.19 116 GLU A C 1
ATOM 934 O O . GLU A 1 116 ? -25.284 4.697 8.182 1.00 96.19 116 GLU A O 1
ATOM 939 N N . PHE A 1 117 ? -24.503 3.386 6.532 1.00 94.94 117 PHE A N 1
ATOM 940 C CA . PHE A 1 117 ? -25.011 4.184 5.423 1.00 94.94 117 PHE A CA 1
ATOM 941 C C . PHE A 1 117 ? -26.198 3.516 4.736 1.00 94.94 117 PHE A C 1
ATOM 943 O O . PHE A 1 117 ? -26.373 2.306 4.806 1.00 94.94 117 PHE A O 1
ATOM 950 N N . ILE A 1 118 ? -27.004 4.314 4.035 1.00 94.19 118 ILE A N 1
ATOM 951 C CA . ILE A 1 118 ? -28.116 3.813 3.221 1.00 94.19 118 ILE A CA 1
ATOM 952 C C . ILE A 1 118 ? -27.551 3.356 1.867 1.00 94.19 118 ILE A C 1
ATOM 954 O O . ILE A 1 118 ? -27.059 4.210 1.108 1.00 94.19 118 ILE A O 1
ATOM 958 N N . PRO A 1 119 ? -27.599 2.050 1.536 1.00 93.62 119 PRO A N 1
ATOM 959 C CA . PRO A 1 119 ? -27.068 1.542 0.278 1.00 93.62 119 PRO A CA 1
ATOM 960 C C . PRO A 1 119 ? -27.763 2.142 -0.940 1.00 93.62 119 PRO A C 1
ATOM 962 O O . PRO A 1 119 ? -28.960 2.429 -0.921 1.00 93.62 119 PRO A O 1
ATOM 965 N N . LYS A 1 120 ? -27.004 2.329 -2.019 1.00 90.88 120 LYS A N 1
ATOM 966 C CA . LYS A 1 120 ? -27.498 2.788 -3.320 1.00 90.88 120 LYS A CA 1
ATOM 967 C C . LYS A 1 120 ? -27.194 1.737 -4.382 1.00 90.88 120 LYS A C 1
ATOM 969 O O . LYS A 1 120 ? -26.338 0.873 -4.201 1.00 90.88 120 LYS A O 1
ATOM 974 N N . ALA A 1 121 ? -27.889 1.829 -5.514 1.00 87.81 121 ALA A N 1
ATOM 975 C CA . ALA A 1 121 ? -27.583 0.999 -6.672 1.00 87.81 121 ALA A CA 1
ATOM 976 C C . ALA A 1 121 ? -26.104 1.166 -7.071 1.00 87.81 121 ALA A C 1
ATOM 978 O O . ALA A 1 121 ? -25.611 2.289 -7.184 1.00 87.81 121 ALA A O 1
ATOM 979 N N . GLY A 1 122 ? -25.413 0.041 -7.260 1.00 85.62 122 GLY A N 1
ATOM 980 C CA . GLY A 1 122 ? -23.977 -0.004 -7.538 1.00 85.62 122 GLY A CA 1
ATOM 981 C C . GLY A 1 122 ? -23.086 -0.168 -6.306 1.00 85.62 122 GLY A C 1
ATOM 982 O O . GLY A 1 122 ? -21.890 -0.356 -6.487 1.00 85.62 122 GLY A O 1
ATOM 983 N N . ASP A 1 123 ? -23.620 -0.131 -5.080 1.00 90.25 123 ASP A N 1
ATOM 984 C CA . ASP A 1 123 ? -22.861 -0.522 -3.887 1.00 90.25 123 ASP A CA 1
ATOM 985 C C . ASP A 1 123 ? -22.837 -2.040 -3.729 1.00 90.25 123 ASP A C 1
ATOM 987 O O . ASP A 1 123 ? -23.876 -2.704 -3.724 1.00 90.25 123 ASP A O 1
ATOM 991 N N . SER A 1 124 ? -21.644 -2.588 -3.525 1.00 88.19 124 SER A N 1
ATOM 992 C CA . SER A 1 124 ? -21.493 -3.982 -3.148 1.00 88.19 124 SER A CA 1
ATOM 993 C C . SER A 1 124 ? -21.701 -4.150 -1.645 1.00 88.19 124 SER A C 1
ATOM 995 O O . SER A 1 124 ? -21.024 -3.526 -0.828 1.00 88.19 124 SER A O 1
ATOM 997 N N . LEU A 1 125 ? -22.631 -5.034 -1.286 1.00 91.56 125 LEU A N 1
ATOM 998 C CA . LEU A 1 125 ? -22.890 -5.480 0.089 1.00 91.56 125 LEU A CA 1
ATOM 999 C C . LEU A 1 125 ? -22.551 -6.960 0.279 1.00 91.56 125 LEU A C 1
ATOM 1001 O O . LEU A 1 125 ? -22.922 -7.565 1.277 1.00 91.56 125 LEU A O 1
ATOM 1005 N N . ARG A 1 126 ? -21.867 -7.566 -0.697 1.00 90.38 126 ARG A N 1
ATOM 1006 C CA . ARG A 1 126 ? -21.494 -8.978 -0.668 1.00 90.38 126 ARG A CA 1
ATOM 1007 C C . ARG A 1 126 ? -20.026 -9.156 -1.001 1.00 90.38 126 ARG A C 1
ATOM 1009 O O . ARG A 1 126 ? -19.464 -8.463 -1.847 1.00 90.38 126 ARG A O 1
ATOM 1016 N N . ARG A 1 127 ? -19.396 -10.126 -0.348 1.00 87.75 127 ARG A N 1
ATOM 1017 C CA . ARG A 1 127 ? -18.059 -10.608 -0.709 1.00 87.75 127 ARG A CA 1
ATOM 1018 C C . ARG A 1 127 ? -18.204 -12.008 -1.265 1.00 87.75 127 ARG A C 1
ATOM 1020 O O . ARG A 1 127 ? -18.755 -12.865 -0.585 1.00 87.75 127 ARG A O 1
ATOM 1027 N N . SER A 1 128 ? -17.697 -12.233 -2.471 1.00 85.31 128 SER A N 1
ATOM 1028 C CA . SER A 1 128 ? -17.670 -13.548 -3.106 1.00 85.31 128 SER A CA 1
ATOM 1029 C C . SER A 1 128 ? -16.247 -14.037 -3.356 1.00 85.31 128 SER A C 1
ATOM 1031 O O . SER A 1 128 ? -15.304 -13.247 -3.483 1.00 85.31 128 SER A O 1
ATOM 1033 N N . TRP A 1 129 ? -16.083 -15.355 -3.384 1.00 83.69 129 TRP A N 1
ATOM 1034 C CA . TRP A 1 129 ? -14.835 -16.027 -3.734 1.00 83.69 129 TRP A CA 1
ATOM 1035 C C . TRP A 1 129 ? -15.125 -17.367 -4.407 1.00 83.69 129 TRP A C 1
ATOM 1037 O O . TRP A 1 129 ? -16.182 -17.959 -4.194 1.00 83.69 129 TRP A O 1
ATOM 1047 N N . MET A 1 130 ? -14.176 -17.836 -5.214 1.00 80.88 130 MET A N 1
ATOM 1048 C CA . MET A 1 130 ? -14.210 -19.173 -5.795 1.00 80.88 130 MET A CA 1
ATOM 1049 C C . MET A 1 130 ? -13.486 -20.155 -4.865 1.00 80.88 130 MET A C 1
ATOM 1051 O O . MET A 1 130 ? -12.389 -19.860 -4.380 1.00 80.88 130 MET A O 1
ATOM 1055 N N . THR A 1 131 ? -14.099 -21.301 -4.586 1.00 80.81 131 THR A N 1
ATOM 1056 C CA . THR A 1 131 ? -13.484 -22.390 -3.822 1.00 80.81 131 THR A CA 1
ATOM 1057 C C . THR A 1 131 ? -12.427 -23.111 -4.668 1.00 80.81 131 THR A C 1
ATOM 1059 O O . THR A 1 131 ? -12.444 -23.018 -5.898 1.00 80.81 131 THR A O 1
ATOM 1062 N N . PRO A 1 132 ? -11.537 -23.915 -4.056 1.00 78.81 132 PRO A N 1
ATOM 1063 C CA . PRO A 1 132 ? -10.632 -24.788 -4.809 1.00 78.81 132 PRO A CA 1
ATOM 1064 C C . PRO A 1 132 ? -11.346 -25.785 -5.739 1.00 78.81 132 PRO A C 1
ATOM 1066 O O . PRO A 1 132 ? -10.741 -26.266 -6.691 1.00 78.81 132 PRO A O 1
ATOM 1069 N N . THR A 1 133 ? -12.621 -26.091 -5.472 1.00 81.44 133 THR A N 1
ATOM 1070 C CA . THR A 1 133 ? -13.468 -26.963 -6.301 1.00 81.44 133 THR A CA 1
ATOM 1071 C C . THR A 1 133 ? -14.145 -26.227 -7.465 1.00 81.44 133 THR A C 1
ATOM 1073 O O . THR A 1 133 ? -14.798 -26.873 -8.277 1.00 81.44 133 THR A O 1
ATOM 1076 N N . GLY A 1 134 ? -13.982 -24.902 -7.572 1.00 78.69 134 GLY A N 1
ATOM 1077 C CA . GLY A 1 134 ? -14.577 -24.072 -8.626 1.00 78.69 134 GLY A CA 1
ATOM 1078 C C . GLY A 1 134 ? -15.962 -23.502 -8.295 1.00 78.69 134 GLY A C 1
ATOM 1079 O O . GLY A 1 134 ? -16.546 -22.800 -9.115 1.00 78.69 134 GLY A O 1
ATOM 1080 N N . GLU A 1 135 ? -16.495 -23.757 -7.099 1.00 84.31 135 GLU A N 1
ATOM 1081 C CA . GLU A 1 135 ? -17.794 -23.230 -6.668 1.00 84.31 135 GLU A CA 1
ATOM 1082 C C . GLU A 1 135 ? -17.673 -21.766 -6.232 1.00 84.31 135 GLU A C 1
ATOM 1084 O O . GLU A 1 135 ? -16.721 -21.386 -5.552 1.00 84.31 135 GLU A O 1
ATOM 1089 N N . VAL A 1 136 ? -18.655 -20.928 -6.565 1.00 85.25 136 VAL A N 1
ATOM 1090 C CA . VAL A 1 136 ? -18.694 -19.538 -6.091 1.00 85.25 136 VAL A CA 1
ATOM 1091 C C . VAL A 1 136 ? -19.464 -19.470 -4.776 1.00 85.25 136 VAL A C 1
ATOM 1093 O O . VAL A 1 136 ? -20.647 -19.798 -4.722 1.00 85.25 136 VAL A O 1
ATOM 1096 N N . ARG A 1 137 ? -18.804 -18.998 -3.716 1.00 86.75 137 ARG A N 1
ATOM 1097 C CA . ARG A 1 137 ? -19.419 -18.707 -2.414 1.00 86.75 137 ARG A CA 1
ATOM 1098 C C . ARG A 1 137 ? -19.528 -17.207 -2.198 1.00 86.75 137 ARG A C 1
ATOM 1100 O O . ARG A 1 137 ? -18.747 -16.437 -2.757 1.00 86.75 137 ARG A O 1
ATOM 1107 N N . SER A 1 138 ? -20.501 -16.782 -1.394 1.00 89.81 138 SER A N 1
ATOM 1108 C CA . SER A 1 138 ? -20.689 -15.372 -1.052 1.00 89.81 138 SER A CA 1
ATOM 1109 C C . SER A 1 138 ? -21.260 -15.171 0.342 1.00 89.81 138 SER A C 1
ATOM 1111 O O . SER A 1 138 ? -22.051 -15.989 0.800 1.00 89.81 138 SER A O 1
ATOM 1113 N N . VAL A 1 139 ? -20.910 -14.047 0.966 1.00 91.75 139 VAL A N 1
ATOM 1114 C CA . VAL A 1 139 ? -21.394 -13.625 2.289 1.00 91.75 139 VAL A CA 1
ATOM 1115 C C . VAL A 1 139 ? -21.867 -12.180 2.245 1.00 91.75 139 VAL A C 1
ATOM 1117 O O . VAL A 1 139 ? -21.285 -11.364 1.520 1.00 91.75 139 VAL A O 1
ATOM 1120 N N . ASP A 1 140 ? -22.896 -11.869 3.028 1.00 93.56 140 ASP A N 1
ATOM 1121 C CA . ASP A 1 140 ? -23.396 -10.506 3.205 1.00 93.56 140 ASP A CA 1
ATOM 1122 C C . ASP A 1 140 ? -22.513 -9.729 4.185 1.00 93.56 140 ASP A C 1
ATOM 1124 O O . ASP A 1 140 ? -22.074 -10.251 5.210 1.00 93.56 140 ASP A O 1
ATOM 1128 N N . ILE A 1 141 ? -22.242 -8.469 3.852 1.00 94.56 141 ILE A N 1
ATOM 1129 C CA . ILE A 1 141 ? -21.393 -7.558 4.617 1.00 94.56 141 ILE A CA 1
ATOM 1130 C C . ILE A 1 141 ? -22.195 -6.293 4.937 1.00 94.56 141 ILE A C 1
ATOM 1132 O O . ILE A 1 141 ? -22.830 -5.734 4.037 1.00 94.56 141 ILE A O 1
ATOM 1136 N N . PRO A 1 142 ? -22.161 -5.801 6.187 1.00 94.69 142 PRO A N 1
ATOM 1137 C CA . PRO A 1 142 ? -22.949 -4.646 6.585 1.00 94.69 142 PRO A CA 1
ATOM 1138 C C . PRO A 1 142 ? -22.483 -3.356 5.899 1.00 94.69 142 PRO A C 1
ATOM 1140 O O . PRO A 1 142 ? -21.303 -3.163 5.583 1.00 94.69 142 PRO A O 1
ATOM 1143 N N . ALA A 1 143 ? -23.431 -2.441 5.702 1.00 95.62 143 ALA A N 1
ATOM 1144 C CA . ALA A 1 143 ? -23.247 -1.183 4.992 1.00 95.62 143 ALA A CA 1
ATOM 1145 C C . ALA A 1 143 ? -22.611 -0.108 5.889 1.00 95.62 143 ALA A C 1
ATOM 1147 O O . ALA A 1 143 ? -23.227 0.909 6.191 1.00 95.62 143 ALA A O 1
ATOM 1148 N N . TYR A 1 144 ? -21.365 -0.315 6.319 1.00 95.75 144 TYR A N 1
ATOM 1149 C CA . TYR A 1 144 ? -20.606 0.690 7.069 1.00 95.75 144 TYR A CA 1
ATOM 1150 C C . TYR A 1 144 ? -19.569 1.395 6.210 1.00 95.75 144 TYR A C 1
ATOM 1152 O O . TYR A 1 144 ? -18.970 0.811 5.304 1.00 95.75 144 TYR A O 1
ATOM 1160 N N . ALA A 1 145 ? -19.319 2.654 6.549 1.00 95.06 145 ALA A N 1
ATOM 1161 C CA . ALA A 1 145 ? -18.322 3.464 5.881 1.00 95.06 145 ALA A CA 1
ATOM 1162 C C . ALA A 1 145 ? -17.738 4.545 6.799 1.00 95.06 145 ALA A C 1
ATOM 1164 O O . ALA A 1 145 ? -18.305 4.858 7.848 1.00 95.06 145 ALA A O 1
ATOM 1165 N N . ILE A 1 146 ? -16.581 5.083 6.412 1.00 94.81 146 ILE A N 1
ATOM 1166 C CA . ILE A 1 146 ? -15.812 6.057 7.195 1.00 94.81 146 ILE A CA 1
ATOM 1167 C C . ILE A 1 146 ? -16.491 7.417 7.131 1.00 94.81 146 ILE A C 1
ATOM 1169 O O . ILE A 1 146 ? -16.842 7.890 6.048 1.00 94.81 146 ILE A O 1
ATOM 1173 N N . VAL A 1 147 ? -16.642 8.033 8.303 1.00 92.38 147 VAL A N 1
ATOM 1174 C CA . VAL A 1 147 ? -17.247 9.360 8.464 1.00 92.38 147 VAL A CA 1
ATOM 1175 C C . VAL A 1 147 ? -16.244 10.455 8.117 1.00 92.38 147 VAL A C 1
ATOM 1177 O O . VAL A 1 147 ? -16.545 11.340 7.326 1.00 92.38 147 VAL A O 1
ATOM 1180 N N . ASP A 1 148 ? -15.037 10.376 8.680 1.00 90.88 148 ASP A N 1
ATOM 1181 C CA . ASP A 1 148 ? -14.017 11.418 8.543 1.00 90.88 148 ASP A CA 1
ATOM 1182 C C . ASP A 1 148 ? -12.965 11.024 7.510 1.00 90.88 148 ASP A C 1
ATOM 1184 O O . ASP A 1 148 ? -11.847 10.621 7.849 1.00 90.88 148 ASP A O 1
ATOM 1188 N N . THR A 1 149 ? -13.316 11.128 6.231 1.00 90.25 149 THR A N 1
ATOM 1189 C CA . THR A 1 149 ? -12.406 10.775 5.129 1.00 90.25 149 THR A CA 1
ATOM 1190 C C . THR A 1 149 ? -11.098 11.566 5.170 1.00 90.25 149 THR A C 1
ATOM 1192 O O . THR A 1 149 ? -10.039 11.012 4.881 1.00 90.25 149 THR A O 1
ATOM 1195 N N . ASP A 1 150 ? -11.129 12.809 5.654 1.00 90.25 150 ASP A N 1
ATOM 1196 C CA . ASP A 1 150 ? -9.942 13.666 5.792 1.00 90.25 150 ASP A CA 1
ATOM 1197 C C . ASP A 1 150 ? -8.907 13.115 6.789 1.00 90.25 150 ASP A C 1
ATOM 1199 O O . ASP A 1 150 ? -7.728 13.475 6.746 1.00 90.25 150 ASP A O 1
ATOM 1203 N N . THR A 1 151 ? -9.318 12.210 7.684 1.00 93.00 151 THR A N 1
ATOM 1204 C CA . THR A 1 151 ? -8.414 11.565 8.649 1.00 93.00 151 THR A CA 1
ATOM 1205 C C . THR A 1 151 ? -7.659 10.375 8.059 1.00 93.00 151 THR A C 1
ATOM 1207 O O . THR A 1 151 ? -6.624 9.989 8.608 1.00 93.00 151 THR A O 1
ATOM 1210 N N . ILE A 1 152 ? -8.106 9.829 6.920 1.00 93.75 152 ILE A N 1
ATOM 1211 C CA . ILE A 1 152 ? -7.518 8.637 6.291 1.00 93.75 152 ILE A CA 1
ATOM 1212 C C . ILE A 1 152 ? -6.054 8.885 5.930 1.00 93.75 152 ILE A C 1
ATOM 1214 O O . ILE A 1 152 ? -5.171 8.129 6.339 1.00 93.75 152 ILE A O 1
ATOM 1218 N N . VAL A 1 153 ? -5.766 9.970 5.209 1.00 93.50 153 VAL A N 1
ATOM 1219 C CA . VAL A 1 153 ? -4.405 10.257 4.734 1.00 93.50 153 VAL A CA 1
ATOM 1220 C C . VAL A 1 153 ? -3.415 10.521 5.876 1.00 93.50 153 VAL A C 1
ATOM 1222 O O . VAL A 1 153 ? -2.333 9.922 5.855 1.00 93.50 153 VAL A O 1
ATOM 1225 N N . PRO A 1 154 ? -3.714 11.376 6.876 1.00 95.38 154 PRO A N 1
ATOM 1226 C CA . PRO A 1 154 ? -2.846 11.553 8.039 1.00 95.38 154 PRO A CA 1
ATOM 1227 C C . PRO A 1 154 ? -2.563 10.244 8.781 1.00 95.38 154 PRO A C 1
ATOM 1229 O O . PRO A 1 154 ? -1.400 9.955 9.079 1.00 95.38 154 PRO A O 1
ATOM 1232 N N . GLN A 1 155 ? -3.597 9.431 9.027 1.00 95.62 155 GLN A N 1
ATOM 1233 C CA . GLN A 1 155 ? -3.442 8.159 9.726 1.00 95.62 155 GLN A CA 1
ATOM 1234 C C . GLN A 1 155 ? -2.598 7.168 8.928 1.00 95.62 155 GLN A C 1
ATOM 1236 O O . GLN A 1 155 ? -1.646 6.604 9.468 1.00 95.62 155 GLN A O 1
ATOM 1241 N N . TYR A 1 156 ? -2.859 7.012 7.629 1.00 94.94 156 TYR A N 1
ATOM 1242 C CA . TYR A 1 156 ? -2.055 6.129 6.790 1.00 94.94 156 TYR A CA 1
ATOM 1243 C C . TYR A 1 156 ? -0.610 6.585 6.650 1.00 94.94 156 TYR A C 1
ATOM 1245 O O . TYR A 1 156 ? 0.285 5.747 6.681 1.00 94.94 156 TYR A O 1
ATOM 1253 N N . LYS A 1 157 ? -0.330 7.889 6.572 1.00 94.81 157 LYS A N 1
ATOM 1254 C CA . LYS A 1 157 ? 1.058 8.375 6.569 1.00 94.81 157 LYS A CA 1
ATOM 1255 C C . LYS A 1 157 ? 1.788 8.049 7.869 1.00 94.81 157 LYS A C 1
ATOM 1257 O O . LYS A 1 157 ? 2.934 7.599 7.826 1.00 94.81 157 LYS A O 1
ATOM 1262 N N . ALA A 1 158 ? 1.138 8.252 9.016 1.00 95.31 158 ALA A N 1
ATOM 1263 C CA . ALA A 1 158 ? 1.708 7.891 10.312 1.00 95.31 158 ALA A CA 1
ATOM 1264 C C . ALA A 1 158 ? 1.958 6.377 10.405 1.00 95.31 158 ALA A C 1
ATOM 1266 O O . ALA A 1 158 ? 3.048 5.948 10.794 1.00 95.31 158 ALA A O 1
ATOM 1267 N N . TYR A 1 159 ? 0.981 5.587 9.964 1.00 95.50 159 TYR A N 1
ATOM 1268 C CA . TYR A 1 159 ? 1.049 4.134 9.928 1.00 95.50 159 TYR A CA 1
ATOM 1269 C C . TYR A 1 159 ? 2.173 3.619 9.022 1.00 95.50 159 TYR A C 1
ATOM 1271 O O . TYR A 1 159 ? 2.984 2.801 9.453 1.00 95.50 159 TYR A O 1
ATOM 1279 N N . ILE A 1 160 ? 2.296 4.155 7.802 1.00 94.94 160 ILE A N 1
ATOM 1280 C CA . ILE A 1 160 ? 3.371 3.816 6.860 1.00 94.94 160 ILE A CA 1
ATOM 1281 C C . ILE A 1 160 ? 4.733 4.094 7.495 1.00 94.94 160 ILE A C 1
ATOM 1283 O O . ILE A 1 160 ? 5.596 3.219 7.556 1.00 94.94 160 ILE A O 1
ATOM 1287 N N . LYS A 1 161 ? 4.919 5.296 8.045 1.00 92.31 161 LYS A N 1
ATOM 1288 C CA . LYS A 1 161 ? 6.196 5.697 8.641 1.00 92.31 161 LYS A CA 1
ATOM 1289 C C . LYS A 1 161 ? 6.601 4.804 9.819 1.00 92.31 161 LYS A C 1
ATOM 1291 O O . LYS A 1 161 ? 7.775 4.450 9.942 1.00 92.31 161 LYS A O 1
ATOM 1296 N N . LYS A 1 162 ? 5.645 4.433 10.676 1.00 93.50 162 LYS A N 1
ATOM 1297 C CA . LYS A 1 162 ? 5.874 3.577 11.852 1.00 93.50 162 LYS A CA 1
ATOM 1298 C C . LYS A 1 162 ? 6.082 2.108 11.466 1.00 93.50 162 LYS A C 1
ATOM 1300 O O . LYS A 1 162 ? 6.965 1.444 12.009 1.00 93.50 162 LYS A O 1
ATOM 1305 N N . GLY A 1 163 ? 5.295 1.607 10.517 1.00 93.50 163 GLY A N 1
ATOM 1306 C CA . GLY A 1 163 ? 5.237 0.198 10.134 1.00 93.50 163 GLY A CA 1
ATOM 1307 C C . GLY A 1 163 ? 6.286 -0.254 9.119 1.00 93.50 163 GLY A C 1
ATOM 1308 O O . GLY A 1 163 ? 6.541 -1.455 9.026 1.00 93.50 163 GLY A O 1
ATOM 1309 N N . LEU A 1 164 ? 6.933 0.671 8.399 1.00 94.06 164 LEU A N 1
ATOM 1310 C CA . LEU A 1 164 ? 7.802 0.379 7.250 1.00 94.06 164 LEU A CA 1
ATOM 1311 C C . LEU A 1 164 ? 8.826 -0.735 7.493 1.00 94.06 164 LEU A C 1
ATOM 1313 O O . LEU A 1 164 ? 8.884 -1.692 6.729 1.00 94.06 164 LEU A O 1
ATOM 1317 N N . THR A 1 165 ? 9.616 -0.659 8.568 1.00 93.75 165 THR A N 1
ATOM 1318 C CA . THR A 1 165 ? 10.641 -1.684 8.844 1.00 93.75 165 THR A CA 1
ATOM 1319 C C . THR A 1 165 ? 10.036 -3.051 9.112 1.00 93.75 165 THR A C 1
ATOM 1321 O O . THR A 1 165 ? 10.524 -4.043 8.577 1.00 93.75 165 THR A O 1
ATOM 1324 N N . LYS A 1 166 ? 8.981 -3.112 9.931 1.00 93.50 166 LYS A N 1
ATOM 1325 C CA . LYS A 1 166 ? 8.319 -4.380 10.254 1.00 93.50 166 LYS A CA 1
ATOM 1326 C C . LYS A 1 166 ? 7.692 -4.992 9.004 1.00 93.50 166 LYS A C 1
ATOM 1328 O O . LYS A 1 166 ? 7.892 -6.175 8.753 1.00 93.50 166 LYS A O 1
ATOM 1333 N N . CYS A 1 167 ? 7.026 -4.167 8.195 1.00 94.06 167 CYS A N 1
ATOM 1334 C CA . CYS A 1 167 ? 6.451 -4.573 6.918 1.00 94.06 167 CYS A CA 1
ATOM 1335 C C . CYS A 1 167 ? 7.526 -5.138 5.977 1.00 94.06 167 CYS A C 1
ATOM 1337 O O . CYS A 1 167 ? 7.379 -6.263 5.503 1.00 94.06 167 CYS A O 1
ATOM 1339 N N . CYS A 1 168 ? 8.649 -4.431 5.786 1.00 93.38 168 CYS A N 1
ATOM 1340 C CA . CYS A 1 168 ? 9.784 -4.937 5.008 1.00 93.38 168 CYS A CA 1
ATOM 1341 C C . CYS A 1 168 ? 10.263 -6.298 5.517 1.00 93.38 168 CYS A C 1
ATOM 1343 O O . CYS A 1 168 ? 10.373 -7.234 4.736 1.00 93.38 168 CYS A O 1
ATOM 1345 N N . HIS A 1 169 ? 10.516 -6.441 6.819 1.00 92.00 169 HIS A N 1
ATOM 1346 C CA . HIS A 1 169 ? 11.004 -7.706 7.367 1.00 92.00 169 HIS A CA 1
ATOM 1347 C C . HIS A 1 169 ? 10.001 -8.851 7.198 1.00 92.00 169 HIS A C 1
ATOM 1349 O O . HIS A 1 169 ? 10.411 -9.957 6.868 1.00 92.00 169 HIS A O 1
ATOM 1355 N N . ARG A 1 170 ? 8.699 -8.600 7.377 1.00 93.06 170 ARG A N 1
ATOM 1356 C CA . ARG A 1 170 ? 7.672 -9.641 7.232 1.00 93.06 170 ARG A CA 1
ATOM 1357 C C . ARG A 1 170 ? 7.474 -10.058 5.776 1.00 93.06 170 ARG A C 1
ATOM 1359 O O . ARG A 1 170 ? 7.336 -11.242 5.504 1.00 93.06 170 ARG A O 1
ATOM 1366 N N . VAL A 1 171 ? 7.487 -9.108 4.838 1.00 91.12 171 VAL A N 1
ATOM 1367 C CA . VAL A 1 171 ? 7.373 -9.407 3.398 1.00 91.12 171 VAL A CA 1
ATOM 1368 C C . VAL A 1 171 ? 8.615 -10.133 2.879 1.00 91.12 171 VAL A C 1
ATOM 1370 O O . VAL A 1 171 ? 8.507 -10.974 1.994 1.00 91.12 171 VAL A O 1
ATOM 1373 N N . LEU A 1 172 ? 9.792 -9.820 3.421 1.00 93.25 172 LEU A N 1
ATOM 1374 C CA . LEU A 1 172 ? 11.070 -10.357 2.954 1.00 93.25 172 LEU A CA 1
ATOM 1375 C C . LEU A 1 172 ? 11.570 -11.551 3.771 1.00 93.25 172 LEU A C 1
ATOM 1377 O O . LEU A 1 172 ? 12.711 -11.968 3.581 1.00 93.25 172 LEU A O 1
ATOM 1381 N N . ASP A 1 173 ? 10.758 -12.097 4.675 1.00 91.25 173 ASP A N 1
ATOM 1382 C CA . ASP A 1 173 ? 11.188 -13.122 5.631 1.00 91.25 173 ASP A CA 1
ATOM 1383 C C . ASP A 1 173 ? 11.786 -14.360 4.933 1.00 91.25 173 ASP A C 1
ATOM 1385 O O . ASP A 1 173 ? 12.873 -14.817 5.287 1.00 91.25 173 ASP A O 1
ATOM 1389 N N . GLU A 1 174 ? 11.166 -14.806 3.832 1.00 89.94 174 GLU A N 1
ATOM 1390 C CA . GLU A 1 174 ? 11.641 -15.916 2.981 1.00 89.94 174 GLU A CA 1
ATOM 1391 C C . GLU A 1 174 ? 12.973 -15.634 2.249 1.00 89.94 174 GLU A C 1
ATOM 1393 O O . GLU A 1 174 ? 13.613 -16.525 1.666 1.00 89.94 174 GLU A O 1
ATOM 1398 N N . HIS A 1 175 ? 13.407 -14.374 2.264 1.00 91.69 175 HIS A N 1
ATOM 1399 C CA . HIS A 1 175 ? 14.642 -13.902 1.654 1.00 91.69 175 HIS A CA 1
ATOM 1400 C C . HIS A 1 175 ? 15.750 -13.609 2.665 1.00 91.69 175 HIS A C 1
ATOM 1402 O O . HIS A 1 175 ? 16.809 -13.137 2.245 1.00 91.69 175 HIS A O 1
ATOM 1408 N N . LYS A 1 176 ? 15.563 -13.899 3.960 1.00 90.25 176 LYS A N 1
ATOM 1409 C CA . LYS A 1 176 ? 16.616 -13.751 4.976 1.00 90.25 176 LYS A CA 1
ATOM 1410 C C . LYS A 1 176 ? 17.940 -14.369 4.512 1.00 90.25 176 LYS A C 1
ATOM 1412 O O . LYS A 1 176 ? 17.985 -15.487 4.003 1.00 90.25 176 LYS A O 1
ATOM 1417 N N . GLY A 1 177 ? 19.018 -13.598 4.648 1.00 90.81 177 GLY A N 1
ATOM 1418 C CA . GLY A 1 177 ? 20.366 -13.979 4.210 1.00 90.81 177 GLY A CA 1
ATOM 1419 C C . GLY A 1 177 ? 20.638 -13.838 2.704 1.00 90.81 177 GLY A C 1
ATOM 1420 O O . GLY A 1 177 ? 21.793 -13.941 2.299 1.00 90.81 177 GLY A O 1
ATOM 1421 N N . LYS A 1 178 ? 19.629 -13.548 1.871 1.00 94.88 178 LYS A N 1
ATOM 1422 C CA . LYS A 1 178 ? 19.776 -13.343 0.417 1.00 94.88 178 LYS A CA 1
ATOM 1423 C C . LYS A 1 178 ? 19.972 -11.863 0.073 1.00 94.88 178 LYS A C 1
ATOM 1425 O O . LYS A 1 178 ? 19.635 -10.977 0.854 1.00 94.88 178 LYS A O 1
ATOM 1430 N N . LEU A 1 179 ? 20.451 -11.585 -1.144 1.00 94.50 179 LEU A N 1
ATOM 1431 C CA . LEU A 1 179 ? 20.713 -10.224 -1.638 1.00 94.50 179 LEU A CA 1
ATOM 1432 C C . LEU A 1 179 ? 19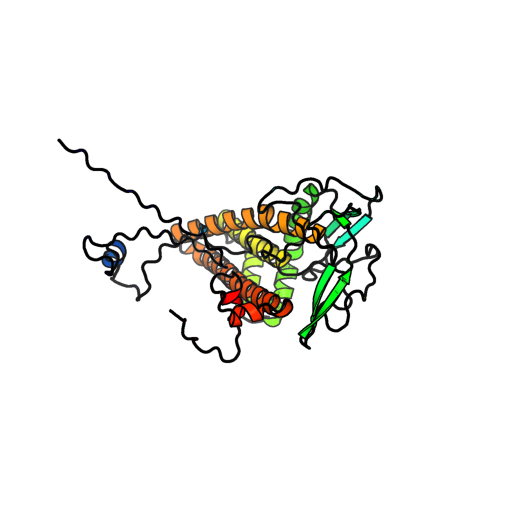.511 -9.275 -1.491 1.00 94.50 179 LEU A C 1
ATOM 1434 O O . LEU A 1 179 ? 19.698 -8.118 -1.124 1.00 94.50 179 LEU A O 1
ATOM 1438 N N . ILE A 1 180 ? 18.287 -9.757 -1.745 1.00 95.19 180 ILE A N 1
ATOM 1439 C CA . ILE A 1 180 ? 17.059 -8.956 -1.597 1.00 95.19 180 ILE A CA 1
ATOM 1440 C C . ILE A 1 180 ? 16.936 -8.429 -0.161 1.00 95.19 180 ILE A C 1
ATOM 1442 O O . ILE A 1 180 ? 16.734 -7.233 0.031 1.00 95.19 180 ILE A O 1
ATOM 1446 N N . TRP A 1 181 ? 17.112 -9.295 0.842 1.00 95.00 181 TRP A N 1
ATOM 1447 C CA . TRP A 1 181 ? 17.037 -8.906 2.250 1.00 95.00 181 TRP A CA 1
ATOM 1448 C C . TRP A 1 181 ? 18.068 -7.832 2.589 1.00 95.00 181 TRP A C 1
ATOM 1450 O O . TRP A 1 181 ? 17.702 -6.763 3.069 1.00 95.00 181 TRP A O 1
ATOM 1460 N N . TRP A 1 182 ? 19.338 -8.077 2.253 1.00 95.25 182 TRP A N 1
ATOM 1461 C CA . TRP A 1 182 ? 20.427 -7.134 2.518 1.00 95.25 182 TRP A CA 1
ATOM 1462 C C . TRP A 1 182 ? 20.204 -5.779 1.844 1.00 95.25 182 TRP A C 1
ATOM 1464 O O . TRP A 1 182 ? 20.379 -4.743 2.479 1.00 95.25 182 TRP A O 1
ATOM 1474 N N . THR A 1 183 ? 19.727 -5.783 0.598 1.00 96.81 183 THR A N 1
ATOM 1475 C CA . THR A 1 183 ? 19.452 -4.561 -0.170 1.00 96.81 183 THR A CA 1
ATOM 1476 C C . THR A 1 183 ? 18.386 -3.699 0.512 1.00 96.81 183 THR A C 1
ATOM 1478 O O . THR A 1 183 ? 18.563 -2.490 0.668 1.00 96.81 183 THR A O 1
ATOM 1481 N N . TYR A 1 184 ? 17.294 -4.308 0.983 1.00 97.12 184 TYR A N 1
ATOM 1482 C CA . TYR A 1 184 ? 16.255 -3.587 1.724 1.00 97.12 184 TYR A CA 1
ATOM 1483 C C . TYR A 1 184 ? 16.720 -3.154 3.117 1.00 97.12 184 TYR A C 1
ATOM 1485 O O . TYR A 1 184 ? 16.397 -2.043 3.542 1.00 97.12 184 TYR A O 1
ATOM 1493 N N . SER A 1 185 ? 17.489 -3.984 3.827 1.00 95.44 185 SER A N 1
ATOM 1494 C CA . SER A 1 185 ? 18.077 -3.609 5.116 1.00 95.44 185 SER A CA 1
ATOM 1495 C C . SER A 1 185 ? 18.990 -2.388 4.980 1.00 95.44 185 SER A C 1
ATOM 1497 O O . SER A 1 185 ? 18.880 -1.455 5.778 1.00 95.44 185 SER A O 1
ATOM 1499 N N . ASP A 1 186 ? 19.830 -2.340 3.945 1.00 95.56 186 ASP A N 1
ATOM 1500 C CA . ASP A 1 186 ? 20.687 -1.187 3.671 1.00 95.56 186 ASP A CA 1
ATOM 1501 C C . ASP A 1 186 ? 19.891 0.050 3.267 1.00 95.56 186 ASP A C 1
ATOM 1503 O O . ASP A 1 186 ? 20.174 1.137 3.768 1.00 95.56 186 ASP A O 1
ATOM 1507 N N . ALA A 1 187 ? 18.854 -0.093 2.441 1.00 96.88 187 ALA A N 1
ATOM 1508 C CA . ALA A 1 187 ? 17.972 1.020 2.099 1.00 96.88 187 ALA A CA 1
ATOM 1509 C C . ALA A 1 187 ? 17.277 1.615 3.340 1.00 96.88 187 ALA A C 1
ATOM 1511 O O . ALA A 1 187 ? 17.265 2.835 3.539 1.00 96.88 187 ALA A O 1
ATOM 1512 N N . LEU A 1 188 ? 16.742 0.765 4.222 1.00 95.75 188 LEU A N 1
ATOM 1513 C CA . LEU A 1 188 ? 16.128 1.186 5.486 1.00 95.75 188 LEU A CA 1
ATOM 1514 C C . LEU A 1 188 ? 17.136 1.858 6.423 1.00 95.75 188 LEU A C 1
ATOM 1516 O O . LEU A 1 188 ? 16.815 2.848 7.077 1.00 95.75 188 LEU A O 1
ATOM 1520 N N . ARG A 1 189 ? 18.360 1.335 6.495 1.00 95.06 189 ARG A N 1
ATOM 1521 C CA . ARG A 1 189 ? 19.432 1.913 7.307 1.00 95.06 189 ARG A CA 1
ATOM 1522 C C . ARG A 1 189 ? 19.856 3.282 6.765 1.00 95.06 189 ARG A C 1
ATOM 1524 O O . ARG A 1 189 ? 19.866 4.260 7.506 1.00 95.06 189 ARG A O 1
ATOM 1531 N N . LEU A 1 190 ? 20.167 3.376 5.474 1.00 95.06 190 LEU A N 1
ATOM 1532 C CA . LEU A 1 190 ? 20.680 4.592 4.833 1.00 95.06 190 LEU A CA 1
ATOM 1533 C C . LEU A 1 190 ? 19.641 5.714 4.730 1.00 95.06 190 LEU A C 1
ATOM 1535 O O . LEU A 1 190 ? 20.007 6.884 4.812 1.00 95.06 190 LEU A O 1
ATOM 1539 N N . SER A 1 191 ? 18.352 5.383 4.615 1.00 93.88 191 SER A N 1
ATOM 1540 C CA . SER A 1 191 ? 17.268 6.380 4.664 1.00 93.88 191 SER A CA 1
ATOM 1541 C C . SER A 1 191 ? 17.133 7.067 6.030 1.00 93.88 191 SER A C 1
ATOM 1543 O O . SER A 1 191 ? 16.591 8.167 6.111 1.00 93.88 191 SER A O 1
ATOM 1545 N N . ARG A 1 192 ? 17.648 6.455 7.105 1.00 90.00 192 ARG A N 1
ATOM 1546 C CA . ARG A 1 192 ? 17.572 6.982 8.479 1.00 90.00 192 ARG A CA 1
ATOM 1547 C C . ARG A 1 192 ? 18.844 7.669 8.945 1.00 90.00 192 ARG A C 1
ATOM 1549 O O . ARG A 1 192 ? 18.781 8.544 9.804 1.00 90.00 192 ARG A O 1
ATOM 1556 N N . LEU A 1 193 ? 19.994 7.265 8.416 1.00 89.25 193 LEU A N 1
ATOM 1557 C CA . LEU A 1 193 ? 21.271 7.844 8.808 1.00 89.25 193 LEU A CA 1
ATOM 1558 C C . LEU A 1 193 ? 21.470 9.221 8.152 1.00 89.25 193 LEU A C 1
ATOM 1560 O O . LEU A 1 193 ? 21.185 9.363 6.963 1.00 89.25 193 LEU A O 1
ATOM 1564 N N . PRO A 1 194 ? 21.997 10.227 8.876 1.00 82.69 194 PRO A N 1
ATOM 1565 C CA . PRO A 1 194 ? 22.263 11.562 8.325 1.00 82.69 194 PRO A CA 1
ATOM 1566 C C . PRO A 1 194 ? 23.435 11.593 7.324 1.00 82.69 194 PRO A C 1
ATOM 1568 O O . PRO A 1 194 ? 23.502 12.486 6.482 1.00 82.69 194 PRO A O 1
ATOM 1571 N N . SER A 1 195 ? 24.323 10.600 7.377 1.00 84.19 195 SER A N 1
ATOM 1572 C CA . SER A 1 195 ? 25.497 10.399 6.515 1.00 84.19 195 SER A CA 1
ATOM 1573 C C . SER A 1 195 ? 25.589 8.901 6.172 1.00 84.19 195 SER A C 1
ATOM 1575 O O . SER A 1 195 ? 25.170 8.091 7.006 1.00 84.19 195 SER A O 1
ATOM 1577 N N . PRO A 1 196 ? 26.064 8.474 4.981 1.00 88.12 196 PRO A N 1
ATOM 1578 C CA . PRO A 1 196 ? 26.803 9.226 3.953 1.00 88.12 196 PRO A CA 1
ATOM 1579 C C . PRO A 1 196 ? 25.949 9.891 2.864 1.00 88.12 196 PRO A C 1
ATOM 1581 O O . PRO A 1 196 ? 26.488 10.622 2.037 1.00 88.12 196 PRO A O 1
ATOM 1584 N N . LEU A 1 197 ? 24.638 9.640 2.828 1.00 90.81 197 LEU A N 1
ATOM 1585 C CA . LEU A 1 197 ? 23.771 10.182 1.779 1.00 90.81 197 LEU A CA 1
ATOM 1586 C C . LEU A 1 197 ? 23.518 11.681 1.958 1.00 90.81 197 LEU A C 1
ATOM 1588 O O . LEU A 1 197 ? 23.300 12.152 3.082 1.00 90.81 197 LEU A O 1
ATOM 1592 N N . SER A 1 198 ? 23.463 12.404 0.837 1.00 91.50 198 SER A N 1
ATOM 1593 C CA . SER A 1 198 ? 22.941 13.774 0.814 1.00 91.50 198 SER A CA 1
ATOM 1594 C C . SER A 1 198 ? 21.472 13.820 1.252 1.00 91.50 198 SER A C 1
ATOM 1596 O O . SER A 1 198 ? 20.769 12.803 1.277 1.00 91.50 198 SER A O 1
ATOM 1598 N N . VAL A 1 199 ? 20.993 15.011 1.617 1.00 91.94 199 VAL A N 1
ATOM 1599 C CA . VAL A 1 199 ? 19.598 15.213 2.038 1.00 91.94 199 VAL A CA 1
ATOM 1600 C C . VAL A 1 199 ? 18.638 14.836 0.908 1.00 91.94 199 VAL A C 1
ATOM 1602 O O . VAL A 1 199 ? 17.625 14.184 1.154 1.00 91.94 199 VAL A O 1
ATOM 1605 N N . GLU A 1 200 ? 18.990 15.179 -0.329 1.00 90.94 200 GLU A N 1
ATOM 1606 C CA . GLU A 1 200 ? 18.211 14.878 -1.524 1.00 90.94 200 GLU A CA 1
ATOM 1607 C C . GLU A 1 200 ? 18.152 13.370 -1.786 1.00 90.94 200 GLU A C 1
ATOM 1609 O O . GLU A 1 200 ? 17.066 12.824 -1.960 1.00 90.94 200 GLU A O 1
ATOM 1614 N N . GLU A 1 201 ? 19.291 12.673 -1.758 1.00 93.50 201 GLU A N 1
ATOM 1615 C CA . GLU A 1 201 ? 19.347 11.218 -1.962 1.00 93.50 201 GLU A CA 1
ATOM 1616 C C . GLU A 1 201 ? 18.546 10.456 -0.910 1.00 93.50 201 GLU A C 1
ATOM 1618 O O . GLU A 1 201 ? 17.751 9.572 -1.239 1.00 93.50 201 GLU A O 1
ATOM 1623 N N . ARG A 1 202 ? 18.716 10.832 0.360 1.00 94.25 202 ARG A N 1
ATOM 1624 C CA . ARG A 1 202 ? 17.968 10.247 1.473 1.00 94.25 202 ARG A CA 1
ATOM 1625 C C . ARG A 1 202 ? 16.473 10.492 1.329 1.00 94.25 202 ARG A C 1
ATOM 1627 O O . ARG A 1 202 ? 15.689 9.581 1.590 1.00 94.25 202 ARG A O 1
ATOM 1634 N N . LYS A 1 203 ? 16.074 11.686 0.882 1.00 92.50 203 LYS A N 1
ATOM 1635 C CA . LYS A 1 203 ? 14.671 11.997 0.616 1.00 92.50 203 LYS A CA 1
ATOM 1636 C C . LYS A 1 203 ? 14.092 11.093 -0.474 1.00 92.50 203 LYS A C 1
ATOM 1638 O O . LYS A 1 203 ? 13.061 10.476 -0.236 1.00 92.50 203 LYS A O 1
ATOM 1643 N N . VAL A 1 204 ? 14.759 10.966 -1.623 1.00 93.94 204 VAL A N 1
ATOM 1644 C CA . VAL A 1 204 ? 14.272 10.117 -2.727 1.00 93.94 204 VAL A CA 1
ATOM 1645 C C . VAL A 1 204 ? 14.196 8.647 -2.299 1.00 93.94 204 VAL A C 1
ATOM 1647 O O . VAL A 1 204 ? 13.224 7.960 -2.619 1.00 93.94 204 VAL A O 1
ATOM 1650 N N . LEU A 1 205 ? 15.176 8.164 -1.529 1.00 95.56 205 LEU A N 1
ATOM 1651 C CA . LEU A 1 205 ? 15.166 6.805 -0.986 1.00 95.56 205 LEU A CA 1
ATOM 1652 C C . LEU A 1 205 ? 14.008 6.588 0.006 1.00 95.56 205 LEU A C 1
ATOM 1654 O O . LEU A 1 205 ? 13.331 5.564 -0.067 1.00 95.56 205 LEU A O 1
ATOM 1658 N N . SER A 1 206 ? 13.747 7.555 0.892 1.00 94.25 206 SER A N 1
ATOM 1659 C CA . SER A 1 206 ? 12.606 7.519 1.819 1.00 94.25 206 SER A CA 1
ATOM 1660 C C . SER A 1 206 ? 11.276 7.511 1.069 1.00 94.25 206 SER A C 1
ATOM 1662 O O . SER A 1 206 ? 10.451 6.638 1.317 1.00 94.25 206 SER A O 1
ATOM 1664 N N . ASP A 1 207 ? 11.094 8.411 0.098 1.00 93.50 207 ASP A N 1
ATOM 1665 C CA . ASP A 1 207 ? 9.872 8.488 -0.713 1.00 93.50 207 ASP A CA 1
ATOM 1666 C C . ASP A 1 207 ? 9.643 7.178 -1.499 1.00 93.50 207 ASP A C 1
ATOM 1668 O O . ASP A 1 207 ? 8.507 6.730 -1.655 1.00 93.50 207 ASP A O 1
ATOM 1672 N N . THR A 1 208 ? 10.721 6.522 -1.950 1.00 95.81 208 THR A N 1
ATOM 1673 C CA . THR A 1 208 ? 10.668 5.212 -2.627 1.00 95.81 208 THR A CA 1
ATOM 1674 C C . THR A 1 208 ? 10.212 4.098 -1.681 1.00 95.81 208 THR A C 1
ATOM 1676 O O . THR A 1 208 ? 9.389 3.266 -2.061 1.00 95.81 208 THR A O 1
ATOM 1679 N N . LEU A 1 209 ? 10.722 4.069 -0.447 1.00 96.25 209 LEU A N 1
ATOM 1680 C CA . LEU A 1 209 ? 10.322 3.086 0.565 1.00 96.25 209 LEU A CA 1
ATOM 1681 C C . LEU A 1 209 ? 8.883 3.317 1.055 1.00 96.25 209 LEU A C 1
ATOM 1683 O O . LEU A 1 209 ? 8.134 2.358 1.244 1.00 96.25 209 LEU A O 1
ATOM 1687 N N . GLU A 1 210 ? 8.478 4.577 1.221 1.00 94.06 210 GLU A N 1
ATOM 1688 C CA . GLU A 1 210 ? 7.098 4.950 1.546 1.00 94.06 210 GLU A CA 1
ATOM 1689 C C . GLU A 1 210 ? 6.136 4.541 0.430 1.00 94.06 210 GLU A C 1
ATOM 1691 O O . GLU A 1 210 ? 5.100 3.939 0.712 1.00 94.06 210 GLU A O 1
ATOM 1696 N N . LEU A 1 211 ? 6.500 4.796 -0.834 1.00 94.69 211 LEU A N 1
ATOM 1697 C CA . LEU A 1 211 ? 5.753 4.301 -1.987 1.00 94.69 211 LEU A CA 1
ATOM 1698 C C . LEU A 1 211 ? 5.647 2.776 -1.943 1.00 94.69 211 LEU A C 1
ATOM 1700 O O . LEU A 1 211 ? 4.543 2.251 -2.045 1.00 94.69 211 LEU A O 1
ATOM 1704 N N . TRP A 1 212 ? 6.767 2.070 -1.755 1.00 95.38 212 TRP A N 1
ATOM 1705 C CA . TRP A 1 212 ? 6.791 0.609 -1.687 1.00 95.38 212 TRP A CA 1
ATOM 1706 C C . TRP A 1 212 ? 5.781 0.085 -0.661 1.00 95.38 212 TRP A C 1
ATOM 1708 O O . TRP A 1 212 ? 4.938 -0.739 -1.014 1.00 95.38 212 TRP A O 1
ATOM 1718 N N . MET A 1 213 ? 5.792 0.611 0.569 1.00 94.69 213 MET A N 1
ATOM 1719 C CA . MET A 1 213 ? 4.837 0.196 1.598 1.00 94.69 213 MET A CA 1
ATOM 1720 C C . MET A 1 213 ? 3.399 0.585 1.246 1.00 94.69 213 MET A C 1
ATOM 1722 O O . MET A 1 213 ? 2.505 -0.243 1.407 1.00 94.69 213 MET A O 1
ATOM 1726 N N . ALA A 1 214 ? 3.162 1.794 0.730 1.00 93.88 214 ALA A N 1
ATOM 1727 C CA . ALA A 1 214 ? 1.826 2.238 0.337 1.00 93.88 214 ALA A CA 1
ATOM 1728 C C . ALA A 1 214 ? 1.193 1.312 -0.717 1.00 93.88 214 ALA A C 1
ATOM 1730 O O . ALA A 1 214 ? -0.002 1.036 -0.641 1.00 93.88 214 ALA A O 1
ATOM 1731 N N . VAL A 1 215 ? 1.980 0.782 -1.663 1.00 92.19 215 VAL A N 1
ATOM 1732 C CA . VAL A 1 215 ? 1.504 -0.213 -2.645 1.00 92.19 215 VAL A CA 1
ATOM 1733 C C . VAL A 1 215 ? 1.185 -1.558 -1.979 1.00 92.19 215 VAL A C 1
ATOM 1735 O O . VAL A 1 215 ? 0.256 -2.254 -2.396 1.00 92.19 215 VAL A O 1
ATOM 1738 N N . ARG A 1 216 ? 1.903 -1.946 -0.914 1.00 91.19 216 ARG A N 1
ATOM 1739 C CA . ARG A 1 216 ? 1.563 -3.157 -0.141 1.00 91.19 216 ARG A CA 1
ATOM 1740 C C . ARG A 1 216 ? 0.209 -3.043 0.553 1.00 91.19 216 ARG A C 1
ATOM 1742 O O . ARG A 1 216 ? -0.502 -4.042 0.612 1.00 91.19 216 ARG A O 1
ATOM 1749 N N . LEU A 1 217 ? -0.167 -1.845 1.005 1.00 91.25 217 LEU A N 1
ATOM 1750 C CA . LEU A 1 217 ? -1.462 -1.611 1.651 1.00 91.25 217 LEU A CA 1
ATOM 1751 C C . LEU A 1 217 ? -2.653 -1.790 0.691 1.00 91.25 217 LEU A C 1
ATOM 1753 O O . LEU A 1 217 ? -3.713 -2.197 1.139 1.00 91.25 217 LEU A O 1
ATOM 1757 N N . THR A 1 218 ? -2.481 -1.580 -0.620 1.00 87.69 218 THR A N 1
ATOM 1758 C CA . THR A 1 218 ? -3.552 -1.761 -1.632 1.00 87.69 218 THR A CA 1
ATOM 1759 C C . THR A 1 218 ? -3.546 -3.132 -2.314 1.00 87.69 218 THR A C 1
ATOM 1761 O O . THR A 1 218 ? -4.273 -3.379 -3.270 1.00 87.69 218 THR A O 1
ATOM 1764 N N . THR A 1 219 ? -2.667 -4.033 -1.890 1.00 85.06 219 THR A N 1
ATOM 1765 C CA . THR A 1 219 ? -2.520 -5.392 -2.459 1.00 85.06 219 THR A CA 1
ATOM 1766 C C . THR A 1 219 ? -2.633 -6.463 -1.380 1.00 85.06 219 THR A C 1
ATOM 1768 O O . THR A 1 219 ? -2.266 -7.623 -1.565 1.00 85.06 219 THR A O 1
ATOM 1771 N N . ARG A 1 220 ? -3.134 -6.068 -0.214 1.00 83.56 220 ARG A N 1
ATOM 1772 C CA . ARG A 1 220 ? -3.576 -6.964 0.837 1.00 83.56 220 ARG A CA 1
ATOM 1773 C C . ARG A 1 220 ? -4.866 -6.398 1.395 1.00 83.56 220 ARG A C 1
ATOM 1775 O O . ARG A 1 220 ? -4.992 -5.194 1.571 1.00 83.56 220 ARG A O 1
ATOM 1782 N N . SER A 1 221 ? -5.834 -7.267 1.634 1.00 82.50 221 SER A N 1
ATOM 1783 C CA . SER A 1 221 ? -7.091 -6.843 2.234 1.00 82.50 221 SER A CA 1
ATOM 1784 C C . SER A 1 221 ? -6.867 -6.527 3.707 1.00 82.50 221 SER A C 1
ATOM 1786 O O . SER A 1 221 ? -6.290 -7.340 4.428 1.00 82.50 221 SER A O 1
ATOM 1788 N N . PHE A 1 222 ? -7.324 -5.352 4.133 1.00 90.12 222 PHE A N 1
ATOM 1789 C CA . PHE A 1 222 ? -7.420 -5.026 5.548 1.00 90.12 222 PHE A CA 1
ATOM 1790 C C . PHE A 1 222 ? -8.491 -5.884 6.217 1.00 90.12 222 PHE A C 1
ATOM 1792 O O . PHE A 1 222 ? -9.522 -6.209 5.618 1.00 90.12 222 PHE A O 1
ATOM 1799 N N . GLU A 1 223 ? -8.236 -6.204 7.476 1.00 93.50 223 GLU A N 1
ATOM 1800 C CA . GLU A 1 223 ? -9.148 -6.909 8.360 1.00 93.50 223 GLU A CA 1
ATOM 1801 C C . GLU A 1 223 ? -9.460 -6.065 9.591 1.00 93.50 223 GLU A C 1
ATOM 1803 O O . GLU A 1 223 ? -8.620 -5.294 10.067 1.00 93.50 223 GLU A O 1
ATOM 1808 N N . ILE A 1 224 ? -10.691 -6.200 10.076 1.00 95.50 224 ILE A N 1
ATOM 1809 C CA . ILE A 1 224 ? -11.126 -5.595 11.327 1.00 95.50 224 ILE A CA 1
ATOM 1810 C C . ILE A 1 224 ? -10.527 -6.412 12.467 1.00 95.50 224 ILE A C 1
ATOM 1812 O O . ILE A 1 224 ? -10.674 -7.634 12.526 1.00 95.50 224 ILE A O 1
ATOM 1816 N N . VAL A 1 225 ? -9.851 -5.718 13.372 1.00 94.00 225 VAL A N 1
ATOM 1817 C CA . VAL A 1 225 ? -9.260 -6.276 14.585 1.00 94.00 225 VAL A CA 1
ATOM 1818 C C . VAL A 1 225 ? -9.795 -5.544 15.808 1.00 94.00 225 VAL A C 1
ATOM 1820 O O . VAL A 1 225 ? -10.199 -4.387 15.738 1.00 94.00 225 VAL A O 1
ATOM 1823 N N . GLY A 1 226 ? -9.772 -6.208 16.960 1.00 91.38 226 GLY A N 1
ATOM 1824 C CA . GLY A 1 226 ? -10.271 -5.638 18.210 1.00 91.38 226 GLY A CA 1
ATOM 1825 C C . GLY A 1 226 ? -11.734 -5.993 18.506 1.00 91.38 226 GLY A C 1
ATOM 1826 O O . GLY A 1 226 ? -12.259 -6.946 17.935 1.00 91.38 226 GLY A O 1
ATOM 1827 N N . PRO A 1 227 ? -12.361 -5.288 19.465 1.00 92.75 227 PRO A N 1
ATOM 1828 C CA . PRO A 1 227 ? -13.644 -5.699 20.036 1.00 92.75 227 PRO A CA 1
ATOM 1829 C C . PRO A 1 227 ? -14.854 -5.378 19.149 1.00 92.75 227 PRO A C 1
ATOM 1831 O O . PRO A 1 227 ? -15.848 -6.093 19.202 1.00 92.75 227 PRO A O 1
ATOM 1834 N N . GLU A 1 228 ? -14.790 -4.312 18.349 1.00 96.12 228 GLU A N 1
ATOM 1835 C CA . GLU A 1 228 ? -15.877 -3.927 17.448 1.00 96.12 228 GLU A CA 1
ATOM 1836 C C . GLU A 1 228 ? -15.751 -4.681 16.121 1.00 96.12 228 GLU A C 1
ATOM 1838 O O . GLU A 1 228 ? -14.773 -4.503 15.396 1.00 96.12 228 GLU A O 1
ATOM 1843 N N . THR A 1 229 ? -16.757 -5.490 15.788 1.00 95.31 229 THR A N 1
ATOM 1844 C CA . THR A 1 229 ? -16.781 -6.325 14.575 1.00 95.31 229 THR A CA 1
ATOM 1845 C C . THR A 1 229 ? -17.845 -5.904 13.564 1.00 95.31 229 THR A C 1
ATOM 1847 O O . THR A 1 229 ? -18.041 -6.584 12.557 1.00 95.31 229 THR A O 1
ATOM 1850 N N . LEU A 1 230 ? -18.560 -4.803 13.818 1.00 94.94 230 LEU A N 1
ATOM 1851 C CA . LEU A 1 230 ? -19.708 -4.343 13.031 1.00 94.94 230 LEU A CA 1
ATOM 1852 C C . LEU A 1 230 ? -20.825 -5.394 12.940 1.00 94.94 230 LEU A C 1
ATOM 1854 O O . LEU A 1 230 ? -21.552 -5.459 11.953 1.00 94.94 230 LEU A O 1
ATOM 1858 N N . GLY A 1 231 ? -20.938 -6.245 13.964 1.00 92.19 231 GLY A N 1
ATOM 1859 C CA . GLY A 1 231 ? -21.901 -7.347 14.007 1.00 92.19 231 GLY A CA 1
ATOM 1860 C C . GLY A 1 231 ? -21.533 -8.549 13.131 1.00 92.19 231 GLY A C 1
ATOM 1861 O O . GLY A 1 231 ? -22.312 -9.495 13.057 1.00 92.19 231 GLY A O 1
ATOM 1862 N N . MET A 1 232 ? -20.362 -8.550 12.485 1.00 94.38 232 MET A N 1
ATOM 1863 C CA . MET A 1 232 ? -19.898 -9.705 11.717 1.00 94.38 232 MET A CA 1
ATOM 1864 C C . MET A 1 232 ? -19.306 -10.782 12.637 1.00 94.38 232 MET A C 1
ATOM 1866 O O . MET A 1 232 ? -18.546 -10.455 13.558 1.00 94.38 232 MET A O 1
ATOM 1870 N N . PRO A 1 233 ? -19.606 -12.070 12.386 1.00 91.88 233 PRO A N 1
ATOM 1871 C CA . PRO A 1 233 ? -19.015 -13.163 13.140 1.00 91.88 233 PRO A CA 1
ATOM 1872 C C . PRO A 1 233 ? -17.561 -13.435 12.689 1.00 91.88 233 PRO A C 1
ATOM 1874 O O . PRO A 1 233 ? -17.238 -13.259 11.512 1.00 91.88 233 PRO A O 1
ATOM 1877 N N . PRO A 1 234 ? -16.667 -13.918 13.575 1.00 85.44 234 PRO A N 1
ATOM 1878 C CA . PRO A 1 234 ? -15.270 -14.217 13.220 1.00 85.44 234 PRO A CA 1
ATOM 1879 C C . PRO A 1 234 ? -15.106 -15.291 12.132 1.00 85.44 234 PRO A C 1
ATOM 1881 O O . PRO A 1 234 ? -14.129 -15.288 11.389 1.00 85.44 234 PRO A O 1
ATOM 1884 N N . ASN A 1 235 ? -16.069 -16.205 12.024 1.00 86.81 235 ASN A N 1
ATOM 1885 C CA . ASN A 1 235 ? -16.134 -17.279 11.032 1.00 86.81 235 ASN A CA 1
ATOM 1886 C C . ASN A 1 235 ? -17.010 -16.911 9.821 1.00 86.81 235 ASN A C 1
ATOM 1888 O O . ASN A 1 235 ? -17.596 -17.793 9.200 1.00 86.81 235 ASN A O 1
ATOM 1892 N N . ILE A 1 236 ? -17.130 -15.615 9.499 1.00 89.00 236 ILE A N 1
ATOM 1893 C CA . ILE A 1 236 ? -17.895 -15.154 8.332 1.00 89.00 236 ILE A CA 1
ATOM 1894 C C . ILE A 1 236 ? -17.411 -15.812 7.038 1.00 89.00 236 ILE A C 1
ATOM 1896 O O . ILE A 1 236 ? -18.217 -16.154 6.181 1.00 89.00 236 ILE A O 1
ATOM 1900 N N . PHE A 1 237 ? -16.103 -16.033 6.911 1.00 86.56 237 PHE A N 1
ATOM 1901 C CA . PHE A 1 237 ? -15.532 -16.844 5.849 1.00 86.56 237 PHE A CA 1
ATOM 1902 C C . PHE A 1 237 ? -15.350 -18.284 6.317 1.00 86.56 237 PHE A C 1
ATOM 1904 O O . PHE A 1 237 ? -14.814 -18.521 7.400 1.00 86.56 237 PHE A O 1
ATOM 1911 N N . ASP A 1 238 ? -15.742 -19.228 5.466 1.00 85.38 238 ASP A N 1
ATOM 1912 C CA . ASP A 1 238 ? -15.481 -20.647 5.684 1.00 85.38 238 ASP A CA 1
ATOM 1913 C C . ASP A 1 238 ? -14.020 -21.033 5.382 1.00 85.38 238 ASP A C 1
ATOM 1915 O O . ASP A 1 238 ? -13.231 -20.245 4.851 1.00 85.38 238 ASP A O 1
ATOM 1919 N N . GLU A 1 239 ? -13.677 -22.287 5.687 1.00 86.00 239 GLU A N 1
ATOM 1920 C CA . GLU A 1 239 ? -12.335 -22.863 5.527 1.00 86.00 239 GLU A CA 1
ATOM 1921 C C . GLU A 1 239 ? -11.830 -22.878 4.075 1.00 86.00 239 GLU A C 1
ATOM 1923 O O . GLU A 1 239 ? -10.630 -23.011 3.836 1.00 86.00 239 GLU A O 1
ATOM 1928 N N . THR A 1 240 ? -12.717 -22.716 3.087 1.00 82.56 240 THR A N 1
ATOM 1929 C CA . THR A 1 240 ? -12.321 -22.656 1.672 1.00 82.56 240 THR A CA 1
ATOM 1930 C C . THR A 1 240 ? -11.709 -21.306 1.301 1.00 82.56 240 THR A C 1
ATOM 1932 O O . THR A 1 240 ? -11.062 -21.181 0.259 1.00 82.56 240 THR A O 1
ATOM 1935 N N . ASN A 1 241 ? -11.897 -20.284 2.141 1.00 81.44 241 ASN A N 1
ATOM 1936 C CA . ASN A 1 241 ? -11.344 -18.958 1.934 1.00 81.44 241 ASN A CA 1
ATOM 1937 C C . ASN A 1 241 ? -9.974 -18.823 2.632 1.00 81.44 241 ASN A C 1
ATOM 1939 O O . ASN A 1 241 ? -9.870 -19.066 3.835 1.00 81.44 241 ASN A O 1
ATOM 1943 N N . PRO A 1 242 ? -8.928 -18.310 1.951 1.00 78.19 242 PRO A N 1
ATOM 1944 C CA . PRO A 1 242 ? -7.625 -18.043 2.575 1.00 78.19 242 PRO A CA 1
ATOM 1945 C C . PRO A 1 242 ? -7.669 -17.065 3.761 1.00 78.19 242 PRO A C 1
ATOM 1947 O O . PRO A 1 242 ? -6.693 -16.925 4.492 1.00 78.19 242 PRO A O 1
ATOM 1950 N N . SER A 1 243 ? -8.767 -16.321 3.909 1.00 81.94 243 SER A N 1
ATOM 1951 C CA . SER A 1 243 ? -9.026 -15.388 5.006 1.00 81.94 243 SER A CA 1
ATOM 1952 C C . SER A 1 243 ? -10.012 -15.939 6.046 1.00 81.94 243 SER A C 1
ATOM 1954 O O . SER A 1 243 ? -10.612 -15.158 6.777 1.00 81.94 243 SER A O 1
ATOM 1956 N N . CYS A 1 244 ? -10.183 -17.263 6.130 1.00 84.69 244 CYS A N 1
ATOM 1957 C CA . CYS A 1 244 ? -10.929 -17.916 7.206 1.00 84.69 244 CYS A CA 1
ATOM 1958 C C . CYS A 1 244 ? -10.457 -17.424 8.588 1.00 84.69 244 CYS A C 1
ATOM 1960 O O . CYS A 1 244 ? -9.257 -17.276 8.833 1.00 84.69 244 CYS A O 1
ATOM 1962 N N . GLY A 1 245 ? -11.409 -17.148 9.483 1.00 86.38 245 GLY A N 1
ATOM 1963 C CA . GLY A 1 245 ? -11.142 -16.624 10.829 1.00 86.38 245 GLY A CA 1
ATOM 1964 C C . GLY A 1 245 ? -10.800 -15.129 10.897 1.00 86.38 245 GLY A C 1
ATOM 1965 O O . GLY A 1 245 ? -10.433 -14.643 11.966 1.00 86.38 245 GLY A O 1
ATOM 1966 N N . LYS A 1 246 ? -10.893 -14.395 9.781 1.00 90.88 246 LYS A N 1
ATOM 1967 C CA . LYS A 1 246 ? -10.657 -12.944 9.715 1.00 90.88 246 LYS A CA 1
ATOM 1968 C C . LYS A 1 246 ? -11.937 -12.209 9.351 1.00 90.88 246 LYS A C 1
ATOM 1970 O O . LYS A 1 246 ? -12.754 -12.702 8.575 1.00 90.88 246 LYS A O 1
ATOM 1975 N N . ILE A 1 247 ? -12.072 -10.990 9.866 1.00 93.62 247 ILE A N 1
ATOM 1976 C CA . ILE A 1 247 ? -13.244 -10.145 9.634 1.00 93.62 247 ILE A CA 1
ATOM 1977 C C . ILE A 1 247 ? -12.910 -9.136 8.530 1.00 93.62 247 ILE A C 1
ATOM 1979 O O . ILE A 1 247 ? -12.011 -8.313 8.713 1.00 93.62 247 ILE A O 1
ATOM 1983 N N . PRO A 1 248 ? -13.580 -9.181 7.367 1.00 92.81 248 PRO A N 1
ATOM 1984 C CA . PRO A 1 248 ? -13.284 -8.280 6.264 1.00 92.81 248 PRO A CA 1
ATOM 1985 C C . PRO A 1 248 ? -13.788 -6.866 6.548 1.00 92.81 248 PRO A C 1
ATOM 1987 O O . PRO A 1 248 ? -14.760 -6.662 7.269 1.00 92.81 248 PRO A O 1
ATOM 1990 N N . ILE A 1 249 ? -13.189 -5.884 5.880 1.00 93.69 249 ILE A N 1
ATOM 1991 C CA . ILE A 1 249 ? -13.772 -4.543 5.829 1.00 93.69 249 ILE A CA 1
ATOM 1992 C C . ILE A 1 249 ? -14.960 -4.476 4.846 1.00 93.69 249 ILE A C 1
ATOM 1994 O O . ILE A 1 249 ? -14.914 -5.103 3.770 1.00 93.69 249 ILE A O 1
ATOM 1998 N N . PRO A 1 250 ? -15.995 -3.673 5.161 1.00 94.31 250 PRO A N 1
ATOM 1999 C CA . PRO A 1 250 ? -17.077 -3.347 4.238 1.00 94.31 250 PRO A CA 1
ATOM 2000 C C . PRO A 1 250 ? -16.576 -2.887 2.860 1.00 94.31 250 PRO A C 1
ATOM 2002 O O . PRO A 1 250 ? -15.591 -2.147 2.791 1.00 94.31 250 PRO A O 1
ATOM 2005 N N . PRO A 1 251 ? -17.212 -3.297 1.745 1.00 91.50 251 PRO A N 1
ATOM 2006 C CA . PRO A 1 251 ? -16.733 -2.968 0.402 1.00 91.50 251 PRO A CA 1
ATOM 2007 C C . PRO A 1 251 ? -16.598 -1.463 0.137 1.00 91.50 251 PRO A C 1
ATOM 2009 O O . PRO A 1 251 ? -15.549 -1.011 -0.321 1.00 91.50 251 PRO A O 1
ATOM 2012 N N . VAL A 1 252 ? -17.623 -0.676 0.479 1.00 90.94 252 VAL A N 1
ATOM 2013 C CA . VAL A 1 252 ? -17.626 0.787 0.283 1.00 90.94 252 VAL A CA 1
ATOM 2014 C C . VAL A 1 252 ? -16.525 1.461 1.101 1.00 90.94 252 VAL A C 1
ATOM 2016 O O . VAL A 1 252 ? -15.824 2.335 0.597 1.00 90.94 252 VAL A O 1
ATOM 2019 N N . MET A 1 253 ? -16.306 0.998 2.332 1.00 92.50 253 MET A N 1
ATOM 2020 C CA . MET A 1 253 ? -15.184 1.435 3.161 1.00 92.50 253 MET A CA 1
ATOM 2021 C C . MET A 1 253 ? -13.833 1.103 2.523 1.00 92.50 253 MET A C 1
ATOM 2023 O O . MET A 1 253 ? -12.946 1.951 2.489 1.00 92.50 253 MET A O 1
ATOM 2027 N N . GLY A 1 254 ? -13.682 -0.105 1.972 1.00 90.62 254 GLY A N 1
ATOM 2028 C CA . GLY A 1 254 ? -12.489 -0.485 1.215 1.00 90.62 254 GLY A CA 1
ATOM 2029 C C . GLY A 1 254 ? -12.226 0.454 0.041 1.00 90.62 254 GLY A C 1
ATOM 2030 O O . GLY A 1 254 ? -11.095 0.886 -0.144 1.00 90.62 254 GLY A O 1
ATOM 2031 N N . ALA A 1 255 ? -13.271 0.858 -0.686 1.00 89.00 255 ALA A N 1
ATOM 2032 C CA . ALA A 1 255 ? -13.140 1.846 -1.752 1.00 89.00 255 ALA A CA 1
ATOM 2033 C C . ALA A 1 255 ? -12.693 3.231 -1.251 1.00 89.00 255 ALA A C 1
ATOM 2035 O O . ALA A 1 255 ? -11.873 3.862 -1.916 1.00 89.00 255 ALA A O 1
ATOM 2036 N N . GLN A 1 256 ? -13.165 3.695 -0.085 1.00 90.94 256 GLN A N 1
ATOM 2037 C CA . GLN A 1 256 ? -12.675 4.946 0.518 1.00 90.94 256 GLN A CA 1
ATOM 2038 C C . GLN A 1 256 ? -11.177 4.859 0.833 1.00 90.94 256 GLN A C 1
ATOM 2040 O O . GLN A 1 256 ? -10.399 5.731 0.450 1.00 90.94 256 GLN A O 1
ATOM 2045 N N . LEU A 1 257 ? -10.761 3.779 1.492 1.00 91.94 257 LEU A N 1
ATOM 2046 C CA . LEU A 1 257 ? -9.367 3.572 1.878 1.00 91.94 257 LEU A CA 1
ATOM 2047 C C . LEU A 1 257 ? -8.442 3.455 0.658 1.00 91.94 257 LEU A C 1
ATOM 2049 O O . LEU A 1 257 ? -7.411 4.129 0.606 1.00 91.94 257 LEU A O 1
ATOM 2053 N N . ASP A 1 258 ? -8.832 2.654 -0.337 1.00 89.19 258 ASP A N 1
ATOM 2054 C CA . ASP A 1 258 ? -8.075 2.479 -1.579 1.00 89.19 258 ASP A CA 1
ATOM 2055 C C . ASP A 1 258 ? -7.971 3.793 -2.359 1.00 89.19 258 ASP A C 1
ATOM 2057 O O . ASP A 1 258 ? -6.891 4.132 -2.841 1.00 89.19 258 ASP A O 1
ATOM 2061 N N . SER A 1 259 ? -9.062 4.562 -2.451 1.00 87.75 259 SER A N 1
ATOM 2062 C CA . SER A 1 259 ? -9.080 5.846 -3.160 1.00 87.75 259 SER A CA 1
ATOM 2063 C C . SER A 1 259 ? -8.077 6.836 -2.557 1.00 87.75 259 SER A C 1
ATOM 2065 O O . SER A 1 259 ? -7.216 7.352 -3.277 1.00 87.75 259 SER A O 1
ATOM 2067 N N . SER A 1 260 ? -8.093 7.029 -1.232 1.00 90.19 260 SER A N 1
ATOM 2068 C CA . SER A 1 260 ? -7.124 7.906 -0.558 1.00 90.19 260 SER A CA 1
ATOM 2069 C C . SER A 1 260 ? -5.687 7.377 -0.648 1.00 90.19 260 SER A C 1
ATOM 2071 O O . SER A 1 260 ? -4.749 8.154 -0.858 1.00 90.19 260 SER A O 1
ATOM 2073 N N . LEU A 1 261 ? -5.469 6.059 -0.548 1.00 90.56 261 LEU A N 1
ATOM 2074 C CA . LEU A 1 261 ? -4.134 5.475 -0.726 1.00 90.56 261 LEU A CA 1
ATOM 2075 C C . LEU A 1 261 ? -3.596 5.704 -2.142 1.00 90.56 261 LEU A C 1
ATOM 2077 O O . LEU A 1 261 ? -2.466 6.171 -2.289 1.00 90.56 261 LEU A O 1
ATOM 2081 N N . ILE A 1 262 ? -4.375 5.392 -3.177 1.00 88.38 262 ILE A N 1
ATOM 2082 C CA . ILE A 1 262 ? -3.936 5.438 -4.577 1.00 88.38 262 ILE A CA 1
ATOM 2083 C C . ILE A 1 262 ? -3.779 6.887 -5.049 1.00 88.38 262 ILE A C 1
ATOM 2085 O O . ILE A 1 262 ? -2.713 7.271 -5.547 1.00 88.38 262 ILE A O 1
ATOM 2089 N N . HIS A 1 263 ? -4.819 7.706 -4.888 1.00 85.62 263 HIS A N 1
ATOM 2090 C CA . HIS A 1 263 ? -4.883 9.023 -5.518 1.00 85.62 263 HIS A CA 1
ATOM 2091 C C . HIS A 1 263 ? -4.145 10.114 -4.737 1.00 85.62 263 HIS A C 1
ATOM 2093 O O . HIS A 1 263 ? -3.650 11.059 -5.352 1.00 85.62 263 HIS A O 1
ATOM 2099 N N . GLU A 1 264 ? -4.000 9.984 -3.415 1.00 87.69 264 GLU A N 1
ATOM 2100 C CA . GLU A 1 264 ? -3.373 11.029 -2.594 1.00 87.69 264 GLU A CA 1
ATOM 2101 C C . GLU A 1 264 ? -1.966 10.650 -2.118 1.00 87.69 264 GLU A C 1
ATOM 2103 O O . GLU A 1 264 ? -1.043 11.472 -2.179 1.00 87.69 264 GLU A O 1
ATOM 2108 N N . ILE A 1 265 ? -1.770 9.408 -1.659 1.00 91.38 265 ILE A N 1
ATOM 2109 C CA . ILE A 1 265 ? -0.482 8.951 -1.114 1.00 91.38 265 ILE A CA 1
ATOM 2110 C C . ILE A 1 265 ? 0.419 8.415 -2.232 1.00 91.38 265 ILE A C 1
ATOM 2112 O O . ILE A 1 265 ? 1.474 8.995 -2.506 1.00 91.38 265 ILE A O 1
ATOM 2116 N N . GLN A 1 266 ? 0.011 7.341 -2.912 1.00 91.00 266 GLN A N 1
ATOM 2117 C CA . GLN A 1 266 ? 0.830 6.676 -3.927 1.00 91.00 266 GLN A CA 1
ATOM 2118 C C . GLN A 1 266 ? 1.119 7.595 -5.113 1.00 91.00 266 GLN A C 1
ATOM 2120 O O . GLN A 1 266 ? 2.265 7.663 -5.554 1.00 91.00 266 GLN A O 1
ATOM 2125 N N . PHE A 1 267 ? 0.125 8.346 -5.605 1.00 87.62 267 PHE A N 1
ATOM 2126 C CA . PHE A 1 267 ? 0.320 9.287 -6.710 1.00 87.62 267 PHE A CA 1
ATOM 2127 C C . PHE A 1 267 ? 1.445 10.294 -6.426 1.00 87.62 267 PHE A C 1
ATOM 2129 O O . PHE A 1 267 ? 2.333 10.490 -7.264 1.00 87.62 267 PHE A O 1
ATOM 2136 N N . ARG A 1 268 ? 1.439 10.897 -5.229 1.00 87.69 268 ARG A N 1
ATOM 2137 C CA . ARG A 1 268 ? 2.442 11.881 -4.813 1.00 87.69 268 ARG A CA 1
ATOM 2138 C C . ARG A 1 268 ? 3.815 11.238 -4.635 1.00 87.69 268 ARG A C 1
ATOM 2140 O O . ARG A 1 268 ? 4.775 11.716 -5.238 1.00 87.69 268 ARG A O 1
ATOM 2147 N N . SER A 1 269 ? 3.909 10.156 -3.859 1.00 88.31 2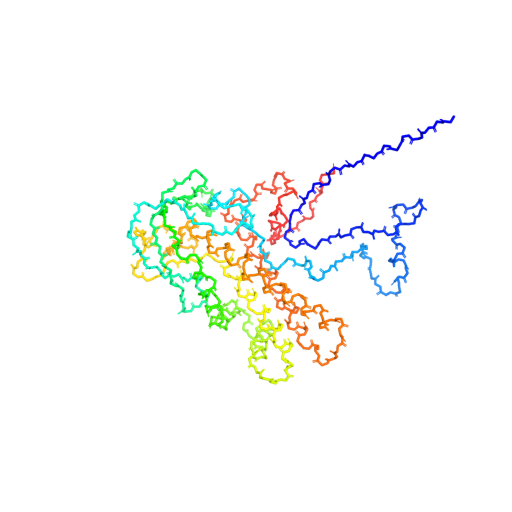69 SER A N 1
ATOM 2148 C CA . SER A 1 269 ? 5.193 9.493 -3.588 1.00 88.31 269 SER A CA 1
ATOM 2149 C C . SER A 1 269 ? 5.815 8.911 -4.859 1.00 88.31 269 SER A C 1
ATOM 2151 O O . SER A 1 269 ? 7.018 9.045 -5.062 1.00 88.31 269 SER A O 1
ATOM 2153 N N . ARG A 1 270 ? 5.002 8.369 -5.778 1.00 89.44 270 ARG A N 1
ATOM 2154 C CA . ARG A 1 270 ? 5.447 7.908 -7.104 1.00 89.44 270 ARG A CA 1
ATOM 2155 C C . ARG A 1 270 ? 6.084 9.032 -7.904 1.00 89.44 270 ARG A C 1
ATOM 2157 O O . ARG A 1 270 ? 7.180 8.856 -8.430 1.00 89.44 270 ARG A O 1
ATOM 2164 N N . ARG A 1 271 ? 5.413 10.182 -7.990 1.00 88.94 271 ARG A N 1
ATOM 2165 C CA . ARG A 1 271 ? 5.929 11.335 -8.731 1.00 88.94 271 ARG A CA 1
ATOM 2166 C C . ARG A 1 271 ? 7.282 11.776 -8.178 1.00 88.94 271 ARG A C 1
ATOM 2168 O O . ARG A 1 271 ? 8.237 11.881 -8.939 1.00 88.94 271 ARG A O 1
ATOM 2175 N N . THR A 1 272 ? 7.378 11.966 -6.863 1.00 89.88 272 THR A N 1
ATOM 2176 C CA . THR A 1 272 ? 8.622 12.424 -6.231 1.00 89.88 272 THR A CA 1
ATOM 2177 C C . THR A 1 272 ? 9.751 11.394 -6.351 1.00 89.88 272 THR A C 1
ATOM 2179 O O . THR A 1 272 ? 10.879 11.771 -6.666 1.00 89.88 272 THR A O 1
ATOM 2182 N N . ALA A 1 273 ? 9.459 10.099 -6.187 1.00 90.81 273 ALA A N 1
ATOM 2183 C CA . ALA A 1 273 ? 10.450 9.034 -6.342 1.00 90.81 273 ALA A CA 1
ATOM 2184 C C . ALA A 1 273 ? 10.995 8.948 -7.781 1.00 90.81 273 ALA A C 1
ATOM 2186 O O . ALA A 1 273 ? 12.207 8.872 -7.974 1.00 90.81 273 ALA A O 1
ATOM 2187 N N . LEU A 1 274 ? 10.126 9.013 -8.799 1.00 91.44 274 LEU A N 1
ATOM 2188 C CA . LEU A 1 274 ? 10.531 8.922 -10.208 1.00 91.44 274 LEU A CA 1
ATOM 2189 C C . LEU A 1 274 ? 11.252 10.183 -10.704 1.00 91.44 274 LEU A C 1
ATOM 2191 O O . LEU A 1 274 ? 12.238 10.069 -11.432 1.00 91.44 274 LEU A O 1
ATOM 2195 N N . GLU A 1 275 ? 10.800 11.375 -10.303 1.00 91.25 275 GLU A N 1
ATOM 2196 C CA . GLU A 1 275 ? 11.499 12.637 -10.590 1.00 91.25 275 GLU A CA 1
ATOM 2197 C C . GLU A 1 275 ? 12.896 12.641 -9.949 1.00 91.25 275 GLU A C 1
ATOM 2199 O O . GLU A 1 275 ? 13.885 12.987 -10.602 1.00 91.25 275 GLU A O 1
ATOM 2204 N N . GLY A 1 276 ? 12.996 12.184 -8.697 1.00 91.25 276 GLY A N 1
ATOM 2205 C CA . GLY A 1 276 ? 14.259 12.035 -7.982 1.00 91.25 276 GLY A CA 1
ATOM 2206 C C . GLY A 1 276 ? 15.205 11.032 -8.640 1.00 91.25 276 GLY A C 1
ATOM 2207 O O . GLY A 1 276 ? 16.369 11.349 -8.881 1.00 91.25 276 GLY A O 1
ATOM 2208 N N . LEU A 1 277 ? 14.703 9.849 -9.001 1.00 92.56 277 LEU A N 1
ATOM 2209 C CA . LEU A 1 277 ? 15.481 8.830 -9.704 1.00 92.56 277 LEU A CA 1
ATOM 2210 C C . LEU A 1 277 ? 15.984 9.340 -11.060 1.00 92.56 277 LEU A C 1
ATOM 2212 O O . LEU A 1 277 ? 17.155 9.161 -11.394 1.00 92.56 277 LEU A O 1
ATOM 2216 N N . HIS A 1 278 ? 15.121 10.008 -11.830 1.00 90.50 278 HIS A N 1
ATOM 2217 C CA . HIS A 1 278 ? 15.503 10.584 -13.115 1.00 90.50 278 HIS A CA 1
ATOM 2218 C C . HIS A 1 278 ? 16.631 11.612 -12.961 1.00 90.50 278 HIS A C 1
ATOM 2220 O O . HIS A 1 278 ? 17.584 11.596 -13.744 1.00 90.50 278 HIS A O 1
ATOM 2226 N N . LYS A 1 279 ? 16.561 12.461 -11.928 1.00 91.00 279 LYS A N 1
ATOM 2227 C CA . LYS A 1 279 ? 17.617 13.426 -11.608 1.00 91.00 279 LYS A CA 1
ATOM 2228 C C . LYS A 1 279 ? 18.9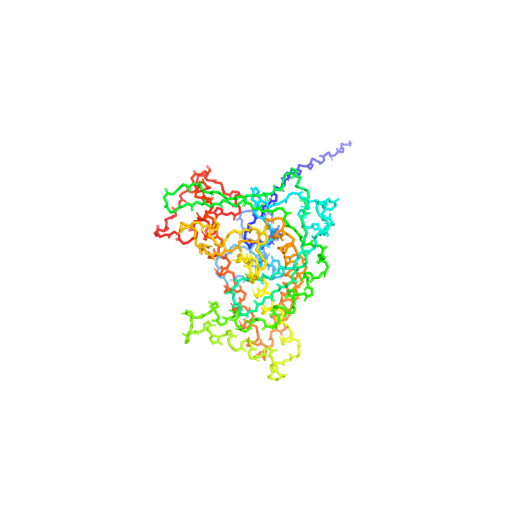36 12.729 -11.261 1.00 91.00 279 LYS A C 1
ATOM 2230 O O . LYS A 1 279 ? 19.955 13.085 -11.842 1.00 91.00 279 LYS A O 1
ATOM 2235 N N . LEU A 1 280 ? 18.922 11.718 -10.387 1.00 89.44 280 LEU A N 1
ATOM 2236 C CA . LEU A 1 280 ? 20.132 10.975 -9.999 1.00 89.44 280 LEU A CA 1
ATOM 2237 C C . LEU A 1 280 ? 20.816 10.310 -11.203 1.00 89.44 280 LEU A C 1
ATOM 2239 O O . LEU A 1 280 ? 22.028 10.436 -11.373 1.00 89.44 280 LEU A O 1
ATOM 2243 N N . ILE A 1 281 ? 20.032 9.671 -12.076 1.00 88.31 281 ILE A N 1
ATOM 2244 C CA . ILE A 1 281 ? 20.542 9.038 -13.301 1.00 88.31 281 ILE A CA 1
ATOM 2245 C C . ILE A 1 281 ? 21.128 10.084 -14.258 1.00 88.31 281 ILE A C 1
ATOM 2247 O O . ILE A 1 281 ? 22.192 9.864 -14.830 1.00 88.31 281 ILE A O 1
ATOM 2251 N N . THR A 1 282 ? 20.455 11.226 -14.425 1.00 87.88 282 THR A N 1
ATOM 2252 C CA . THR A 1 282 ? 20.884 12.282 -15.359 1.00 87.88 282 THR A CA 1
ATOM 2253 C C . THR A 1 282 ? 22.144 12.999 -14.877 1.00 87.88 282 THR A C 1
ATOM 2255 O O . THR A 1 282 ? 23.011 13.322 -15.683 1.00 87.88 282 THR A O 1
ATOM 2258 N N . GLU A 1 283 ? 22.275 13.232 -13.569 1.00 89.06 283 GLU A N 1
ATOM 2259 C CA . GLU A 1 283 ? 23.486 13.819 -12.988 1.00 89.06 283 GLU A CA 1
ATOM 2260 C C . GLU A 1 283 ? 24.699 12.881 -13.077 1.00 89.06 283 GLU A C 1
ATOM 2262 O O . GLU A 1 283 ? 25.830 13.364 -13.084 1.00 89.06 283 GLU A O 1
ATOM 2267 N N . ASN A 1 284 ? 24.468 11.562 -13.134 1.00 84.88 284 ASN A N 1
ATOM 2268 C CA . ASN A 1 284 ? 25.475 10.515 -13.338 1.00 84.88 284 ASN A CA 1
ATOM 2269 C C . ASN A 1 284 ? 26.719 10.649 -12.434 1.00 84.88 284 ASN A C 1
ATOM 2271 O O . ASN A 1 284 ? 27.863 10.462 -12.852 1.00 84.88 284 ASN A O 1
ATOM 2275 N N . LYS A 1 285 ? 26.507 11.012 -11.165 1.00 88.12 285 LYS A N 1
ATOM 2276 C CA . LYS A 1 285 ? 27.597 11.165 -10.196 1.00 88.12 285 LYS A CA 1
ATOM 2277 C C . LYS A 1 285 ? 27.950 9.800 -9.609 1.00 88.12 285 LYS A C 1
ATOM 2279 O O . LYS A 1 285 ? 27.095 9.146 -9.013 1.00 88.12 285 LYS A O 1
ATOM 2284 N N . ALA A 1 286 ? 29.227 9.415 -9.661 1.00 86.06 286 ALA A N 1
ATOM 2285 C CA . ALA A 1 286 ? 29.705 8.147 -9.093 1.00 86.06 286 ALA A CA 1
ATOM 2286 C C . ALA A 1 286 ? 29.321 7.971 -7.609 1.00 86.06 286 ALA A C 1
ATOM 2288 O O . ALA A 1 286 ? 28.935 6.883 -7.191 1.00 86.06 286 ALA A O 1
ATOM 2289 N N . LYS A 1 287 ? 29.326 9.062 -6.827 1.00 88.69 287 LYS A N 1
ATOM 2290 C CA . LYS A 1 287 ? 28.919 9.045 -5.410 1.00 88.69 287 LYS A CA 1
ATOM 2291 C C . LYS A 1 287 ? 27.464 8.616 -5.177 1.00 88.69 287 LYS A C 1
ATOM 2293 O O . LYS A 1 287 ? 27.166 8.070 -4.125 1.00 88.69 287 LYS A O 1
ATOM 2298 N N . SER A 1 288 ? 26.580 8.839 -6.154 1.00 90.31 288 SER A N 1
ATOM 2299 C CA . SER A 1 288 ? 25.151 8.500 -6.070 1.00 90.31 288 SER A CA 1
ATOM 2300 C C . SER A 1 288 ? 24.809 7.116 -6.623 1.00 90.31 288 SER A C 1
ATOM 2302 O O . SER A 1 288 ? 23.634 6.747 -6.707 1.00 90.31 288 SER A O 1
ATOM 2304 N N . TRP A 1 289 ? 25.829 6.337 -7.000 1.00 93.31 289 TRP A N 1
ATOM 2305 C CA . TRP A 1 289 ? 25.658 4.991 -7.540 1.00 93.31 289 TRP A CA 1
ATOM 2306 C C . TRP A 1 289 ? 24.838 4.100 -6.603 1.00 93.31 289 TRP A C 1
ATOM 2308 O O . TRP A 1 289 ? 23.835 3.531 -7.027 1.00 93.31 289 TRP A O 1
ATOM 2318 N N . LEU A 1 290 ? 25.219 4.032 -5.323 1.00 94.00 290 LEU A N 1
ATOM 2319 C CA . LEU A 1 290 ? 24.548 3.168 -4.353 1.00 94.00 290 LEU A CA 1
ATOM 2320 C C . LEU A 1 290 ? 23.072 3.549 -4.190 1.00 94.00 290 LEU A C 1
ATOM 2322 O O . LEU A 1 290 ? 22.208 2.683 -4.271 1.00 94.00 290 LEU A O 1
ATOM 2326 N N . THR A 1 291 ? 22.769 4.839 -4.026 1.00 94.69 291 THR A N 1
ATOM 2327 C CA . THR A 1 291 ? 21.389 5.341 -3.929 1.00 94.69 291 THR A CA 1
ATOM 2328 C C . THR A 1 291 ? 20.567 4.940 -5.152 1.00 94.69 291 THR A C 1
ATOM 2330 O O . THR A 1 291 ? 19.455 4.430 -5.021 1.00 94.69 291 THR A O 1
ATOM 2333 N N . THR A 1 292 ? 21.136 5.127 -6.345 1.00 94.69 292 THR A N 1
ATOM 2334 C CA . THR A 1 292 ? 20.485 4.796 -7.617 1.00 94.69 292 THR A CA 1
ATOM 2335 C C . THR A 1 292 ? 20.212 3.295 -7.724 1.00 94.69 292 THR A C 1
ATOM 2337 O O . THR A 1 292 ? 19.093 2.903 -8.052 1.00 94.69 292 THR A O 1
ATOM 2340 N N . TYR A 1 293 ? 21.195 2.456 -7.379 1.00 95.88 293 TYR A N 1
ATOM 2341 C CA . TYR A 1 293 ? 21.044 1.001 -7.324 1.00 95.88 293 TYR A CA 1
ATOM 2342 C C . TYR A 1 293 ? 19.906 0.583 -6.384 1.00 95.88 293 TYR A C 1
ATOM 2344 O O . TYR A 1 293 ? 19.023 -0.167 -6.798 1.00 95.88 293 TYR A O 1
ATOM 2352 N N . LEU A 1 294 ? 19.884 1.101 -5.150 1.00 97.12 294 LEU A N 1
ATOM 2353 C CA . LEU A 1 294 ? 18.870 0.752 -4.148 1.00 97.12 294 LEU A CA 1
ATOM 2354 C C . LEU A 1 294 ? 17.457 1.097 -4.626 1.00 97.12 294 LEU A C 1
ATOM 2356 O O . LEU A 1 294 ? 16.557 0.263 -4.537 1.00 97.12 294 LEU A O 1
ATOM 2360 N N . ILE A 1 295 ? 17.265 2.305 -5.166 1.00 95.69 295 ILE A N 1
ATOM 2361 C CA . ILE A 1 295 ? 15.961 2.751 -5.672 1.00 95.69 295 ILE A CA 1
ATOM 2362 C C . ILE A 1 295 ? 15.506 1.851 -6.823 1.00 95.69 295 ILE A C 1
ATOM 2364 O O . ILE A 1 295 ? 14.399 1.319 -6.778 1.00 95.69 295 ILE A O 1
ATOM 2368 N N . ILE A 1 296 ? 16.356 1.638 -7.834 1.00 94.69 296 ILE A N 1
ATOM 2369 C CA . ILE A 1 296 ? 16.010 0.801 -8.993 1.00 94.69 296 ILE A CA 1
ATOM 2370 C C . ILE A 1 296 ? 15.662 -0.618 -8.542 1.00 94.69 296 ILE A C 1
ATOM 2372 O O . ILE A 1 296 ? 14.641 -1.158 -8.965 1.00 94.69 296 ILE A O 1
ATOM 2376 N N . PHE A 1 297 ? 16.463 -1.205 -7.653 1.00 96.56 297 PHE A N 1
ATOM 2377 C CA . PHE A 1 297 ? 16.223 -2.549 -7.140 1.00 96.56 297 PHE A CA 1
ATOM 2378 C C . PHE A 1 297 ? 14.862 -2.658 -6.444 1.00 96.56 297 PHE A C 1
ATOM 2380 O O . PHE A 1 297 ? 14.088 -3.565 -6.746 1.00 96.56 297 PHE A O 1
ATOM 2387 N N . ILE A 1 298 ? 14.540 -1.718 -5.547 1.00 96.19 298 ILE A N 1
ATOM 2388 C CA . ILE A 1 298 ? 13.262 -1.700 -4.821 1.00 96.19 298 ILE A CA 1
ATOM 2389 C C . ILE A 1 298 ? 12.085 -1.557 -5.790 1.00 96.19 298 ILE A C 1
ATOM 2391 O O . ILE A 1 298 ? 11.080 -2.248 -5.629 1.00 96.19 298 ILE A O 1
ATOM 2395 N N . LEU A 1 299 ? 12.197 -0.696 -6.805 1.00 93.94 299 LEU A N 1
ATOM 2396 C CA . LEU A 1 299 ? 11.135 -0.484 -7.792 1.00 93.94 299 LEU A CA 1
ATOM 2397 C C . LEU A 1 299 ? 10.915 -1.711 -8.690 1.00 93.94 299 LEU A C 1
ATOM 2399 O O . LEU A 1 299 ? 9.770 -2.101 -8.939 1.00 93.94 299 LEU A O 1
ATOM 2403 N N . LEU A 1 300 ? 11.993 -2.356 -9.140 1.00 91.81 300 LEU A N 1
ATOM 2404 C CA . LEU A 1 300 ? 11.913 -3.594 -9.919 1.00 91.81 300 LEU A CA 1
ATOM 2405 C C . LEU A 1 300 ? 11.315 -4.732 -9.088 1.00 91.81 300 LEU A C 1
ATOM 2407 O O . LEU A 1 300 ? 10.405 -5.424 -9.545 1.00 91.81 300 LEU A O 1
ATOM 2411 N N . HIS A 1 301 ? 11.762 -4.887 -7.842 1.00 93.12 301 HIS A N 1
ATOM 2412 C CA . HIS A 1 301 ? 11.214 -5.893 -6.942 1.00 93.12 301 HIS A CA 1
ATOM 2413 C C . HIS A 1 301 ? 9.739 -5.623 -6.602 1.00 93.12 301 HIS A C 1
ATOM 2415 O O . HIS A 1 301 ? 8.932 -6.549 -6.612 1.00 93.12 301 HIS A O 1
ATOM 2421 N N . ASN A 1 302 ? 9.348 -4.361 -6.386 1.00 92.38 302 ASN A N 1
ATOM 2422 C CA . ASN A 1 302 ? 7.943 -3.979 -6.214 1.00 92.38 302 ASN A CA 1
ATOM 2423 C C . ASN A 1 302 ? 7.080 -4.420 -7.402 1.00 92.38 302 ASN A C 1
ATOM 2425 O O . ASN A 1 302 ? 5.987 -4.943 -7.206 1.00 92.38 302 ASN A O 1
ATOM 2429 N N . THR A 1 303 ? 7.591 -4.236 -8.622 1.00 87.50 303 THR A N 1
ATOM 2430 C CA . THR A 1 303 ? 6.901 -4.650 -9.849 1.00 87.50 303 THR A CA 1
ATOM 2431 C C . THR A 1 303 ? 6.698 -6.165 -9.868 1.00 87.50 303 THR A C 1
ATOM 2433 O O . THR A 1 303 ? 5.581 -6.627 -10.078 1.00 87.50 303 THR A O 1
ATOM 2436 N N . ALA A 1 304 ? 7.731 -6.947 -9.538 1.00 87.19 304 ALA A N 1
ATOM 2437 C CA . ALA A 1 304 ? 7.618 -8.403 -9.442 1.00 87.19 304 ALA A CA 1
ATOM 2438 C C . ALA A 1 304 ? 6.582 -8.853 -8.390 1.00 87.19 304 ALA A C 1
ATOM 2440 O O . ALA A 1 304 ? 5.783 -9.755 -8.646 1.00 87.19 304 ALA A O 1
ATOM 2441 N N . LEU A 1 305 ? 6.550 -8.202 -7.220 1.00 87.81 305 LEU A N 1
ATOM 2442 C CA . LEU A 1 305 ? 5.557 -8.486 -6.178 1.00 87.81 305 LEU A CA 1
ATOM 2443 C C . LEU A 1 305 ? 4.130 -8.141 -6.622 1.00 87.81 305 LEU A C 1
ATOM 2445 O O . LEU A 1 305 ? 3.201 -8.892 -6.323 1.00 87.81 305 LEU A O 1
ATOM 2449 N N . LEU A 1 306 ? 3.949 -7.029 -7.339 1.00 84.75 306 LEU A N 1
ATOM 2450 C CA . LEU A 1 306 ? 2.650 -6.627 -7.873 1.00 84.75 306 LEU A CA 1
ATOM 2451 C C . LEU A 1 306 ? 2.144 -7.632 -8.915 1.00 84.75 306 LEU A C 1
ATOM 2453 O O . LEU A 1 306 ? 1.004 -8.073 -8.827 1.00 84.75 306 LEU A O 1
ATOM 2457 N N . MET A 1 307 ? 3.012 -8.075 -9.826 1.00 79.38 307 MET A N 1
ATOM 2458 C CA . MET A 1 307 ? 2.671 -9.096 -10.824 1.00 79.38 307 MET A CA 1
ATOM 2459 C C . MET A 1 307 ? 2.265 -10.423 -10.168 1.00 79.38 307 MET A C 1
ATOM 2461 O O . MET A 1 307 ? 1.257 -11.018 -10.548 1.00 79.38 307 MET A O 1
ATOM 2465 N N . LYS A 1 308 ? 2.993 -10.866 -9.131 1.00 80.56 308 LYS A N 1
ATOM 2466 C CA . LYS A 1 308 ? 2.633 -12.057 -8.338 1.00 80.56 308 LYS A CA 1
ATOM 2467 C C . LYS A 1 308 ? 1.263 -11.908 -7.672 1.00 80.56 308 LYS A C 1
ATOM 2469 O O . LYS A 1 308 ? 0.470 -12.851 -7.673 1.00 80.56 308 LYS A O 1
ATOM 2474 N N . HIS A 1 309 ? 0.986 -10.737 -7.097 1.00 82.00 309 HIS A N 1
ATOM 2475 C CA . HIS A 1 309 ? -0.310 -10.436 -6.495 1.00 82.00 309 HIS A CA 1
ATOM 2476 C C . HIS A 1 309 ? -1.436 -10.483 -7.534 1.00 82.00 309 HIS A C 1
ATOM 2478 O O . HIS A 1 309 ? -2.457 -11.122 -7.293 1.00 82.00 309 HIS A O 1
ATOM 2484 N N . ASP A 1 310 ? -1.246 -9.864 -8.695 1.00 76.38 310 ASP A N 1
ATOM 2485 C CA . ASP A 1 310 ? -2.297 -9.750 -9.706 1.00 76.38 310 ASP A CA 1
ATOM 2486 C C . ASP A 1 310 ? -2.622 -11.103 -10.343 1.00 76.38 310 ASP A C 1
ATOM 2488 O O . ASP A 1 310 ? -3.795 -11.428 -10.521 1.00 76.38 310 ASP A O 1
ATOM 2492 N N . ALA A 1 311 ? -1.613 -11.954 -10.547 1.00 72.69 311 ALA A N 1
ATOM 2493 C CA . ALA A 1 311 ? -1.815 -13.339 -10.969 1.00 72.69 311 ALA A CA 1
ATOM 2494 C C . ALA A 1 311 ? -2.554 -14.180 -9.906 1.00 72.69 311 ALA A C 1
ATOM 2496 O O . ALA A 1 311 ? -3.315 -15.093 -10.228 1.00 72.69 311 ALA A O 1
ATOM 2497 N N . SER A 1 312 ? -2.347 -13.900 -8.615 1.00 74.06 312 SER A N 1
ATOM 2498 C CA . SER A 1 312 ? -3.117 -14.531 -7.533 1.00 74.06 312 SER A CA 1
ATOM 2499 C C . SER A 1 312 ? -4.574 -14.052 -7.519 1.00 74.06 312 SER A C 1
ATOM 2501 O O . SER A 1 312 ? -5.495 -14.861 -7.410 1.00 74.06 312 SER A O 1
ATOM 2503 N N . TYR A 1 313 ? -4.786 -12.745 -7.685 1.00 74.50 313 TYR A N 1
ATOM 2504 C CA . TYR A 1 313 ? -6.109 -12.128 -7.723 1.00 74.50 313 TYR A CA 1
ATOM 2505 C C . TYR A 1 313 ? -6.954 -12.658 -8.888 1.00 74.50 313 TYR A C 1
ATOM 2507 O O . TYR A 1 313 ? -8.083 -13.093 -8.668 1.00 74.50 313 TYR A O 1
ATOM 2515 N N . ALA A 1 314 ? -6.381 -12.715 -10.095 1.00 70.88 314 ALA A N 1
ATOM 2516 C CA . ALA A 1 314 ? -7.045 -13.259 -11.278 1.00 70.88 314 ALA A CA 1
ATOM 2517 C C . ALA A 1 314 ? -7.517 -14.708 -11.055 1.00 70.88 314 ALA A C 1
ATOM 2519 O O . ALA A 1 314 ? -8.668 -15.040 -11.332 1.00 70.88 314 ALA A O 1
ATOM 2520 N N . ARG A 1 315 ? -6.665 -15.554 -10.455 1.00 68.94 315 ARG A N 1
ATOM 2521 C CA . ARG A 1 315 ? -7.026 -16.939 -10.105 1.00 68.94 315 ARG A CA 1
ATOM 2522 C C . ARG A 1 315 ? -8.156 -17.012 -9.076 1.00 68.94 315 ARG A C 1
ATOM 2524 O O . ARG A 1 315 ? -9.086 -17.786 -9.267 1.00 68.94 315 ARG A O 1
ATOM 2531 N N . LYS A 1 316 ? -8.109 -16.198 -8.013 1.00 67.94 316 LYS A N 1
ATOM 2532 C CA . LYS A 1 316 ? -9.147 -16.165 -6.960 1.00 67.94 316 LYS A CA 1
ATOM 2533 C C . LYS A 1 316 ? -10.531 -15.799 -7.505 1.00 67.94 316 LYS A C 1
ATOM 2535 O O . LYS A 1 316 ? -11.539 -16.271 -6.982 1.00 67.94 316 LYS A O 1
ATOM 2540 N N . HIS A 1 317 ? -10.572 -14.938 -8.516 1.00 68.00 317 HIS A N 1
ATOM 2541 C CA . HIS A 1 317 ? -11.810 -14.439 -9.105 1.00 68.00 317 HIS A CA 1
ATOM 2542 C C . HIS A 1 317 ? -12.230 -15.187 -10.373 1.00 68.00 317 HIS A C 1
ATOM 2544 O O . HIS A 1 317 ? -13.132 -14.728 -11.064 1.00 68.00 317 HIS A O 1
ATOM 2550 N N . GLY A 1 318 ? -11.614 -16.337 -10.671 1.00 63.72 318 GLY A N 1
ATOM 2551 C CA . GLY A 1 318 ? -12.019 -17.158 -11.810 1.00 63.72 318 GLY A CA 1
ATOM 2552 C C . GLY A 1 318 ? -11.780 -16.489 -13.162 1.00 63.72 318 GLY A C 1
ATOM 2553 O O . GLY A 1 318 ? -12.378 -16.889 -14.149 1.00 63.72 318 GLY A O 1
ATOM 2554 N N . MET A 1 319 ? -10.870 -15.513 -13.247 1.00 65.44 319 MET A N 1
ATOM 2555 C CA . MET A 1 319 ? -10.537 -14.804 -14.492 1.00 65.44 319 MET A CA 1
ATOM 2556 C C . MET A 1 319 ? -9.746 -15.679 -15.491 1.00 65.44 319 MET A C 1
ATOM 2558 O O . MET A 1 319 ? -9.084 -15.165 -16.390 1.00 65.44 319 MET A O 1
ATOM 2562 N N . ASN A 1 320 ? -9.795 -17.007 -15.339 1.00 56.22 320 ASN A N 1
ATOM 2563 C CA . ASN A 1 320 ? -9.242 -17.961 -16.298 1.00 56.22 320 ASN A CA 1
ATOM 2564 C C . ASN A 1 320 ? -9.983 -17.881 -17.642 1.00 56.22 320 ASN A C 1
ATOM 2566 O O . ASN A 1 320 ? -9.339 -18.027 -18.677 1.00 56.22 320 ASN A O 1
ATOM 2570 N N . ASP A 1 321 ? -11.279 -17.549 -17.624 1.00 53.59 321 ASP A N 1
ATOM 2571 C CA . ASP A 1 321 ? -12.126 -17.433 -18.818 1.00 53.59 321 ASP A CA 1
ATOM 2572 C C . ASP A 1 321 ? -11.628 -16.359 -19.803 1.00 53.59 321 ASP A C 1
ATOM 2574 O O . ASP A 1 321 ? -11.803 -16.503 -21.010 1.00 53.59 321 ASP A O 1
ATOM 2578 N N . LEU A 1 322 ? -10.914 -15.328 -19.320 1.00 53.12 322 LEU A N 1
ATOM 2579 C CA . LEU A 1 322 ? -10.274 -14.310 -20.171 1.00 53.12 322 LEU A CA 1
ATOM 2580 C C . LEU A 1 322 ? -9.235 -14.915 -21.133 1.00 53.12 322 LEU A C 1
ATOM 2582 O O . LEU A 1 322 ? -9.001 -14.380 -22.221 1.00 53.12 322 LEU A O 1
ATOM 2586 N N . ARG A 1 323 ? -8.591 -16.021 -20.728 1.00 54.38 323 ARG A N 1
ATOM 2587 C CA . ARG A 1 323 ? -7.593 -16.742 -21.537 1.00 54.38 323 ARG A CA 1
ATOM 2588 C C . ARG A 1 323 ? -8.264 -17.522 -22.656 1.00 54.38 323 ARG A C 1
ATOM 2590 O O . ARG A 1 323 ? -7.747 -17.533 -23.770 1.00 54.38 323 ARG A O 1
ATOM 2597 N N . ASP A 1 324 ? -9.400 -18.141 -22.357 1.00 54.50 324 ASP A N 1
ATOM 2598 C CA . ASP A 1 324 ? -10.150 -18.963 -23.307 1.00 54.50 324 ASP A CA 1
ATOM 2599 C C . ASP A 1 324 ? -10.939 -18.094 -24.292 1.00 54.50 324 ASP A C 1
ATOM 2601 O O . ASP A 1 324 ? -11.105 -18.457 -25.456 1.00 54.50 324 ASP A O 1
ATOM 2605 N N . SER A 1 325 ? -11.333 -16.890 -23.869 1.00 54.91 325 SER A N 1
ATOM 2606 C CA . SER A 1 325 ? -12.004 -15.908 -24.718 1.00 54.91 325 SER A CA 1
ATOM 2607 C C . SER A 1 325 ? -11.056 -15.070 -25.584 1.00 54.91 325 SER A C 1
ATOM 2609 O O . SER A 1 325 ? -11.534 -14.183 -26.290 1.00 54.91 325 SER A O 1
ATOM 2611 N N . ASN A 1 326 ? -9.731 -15.293 -25.527 1.00 55.09 326 ASN A N 1
ATOM 2612 C CA . ASN A 1 326 ? -8.724 -1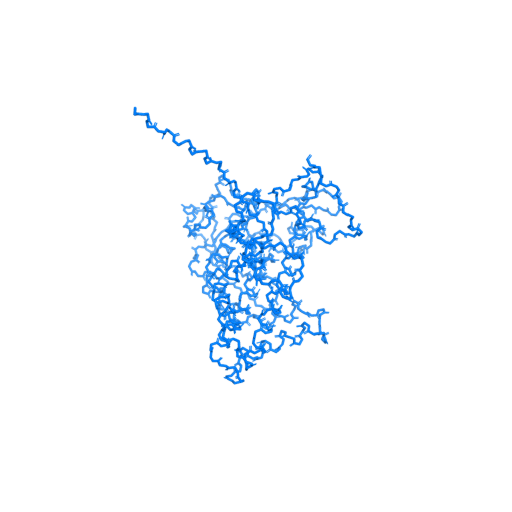4.465 -26.210 1.00 55.09 326 ASN A CA 1
ATOM 2613 C C . ASN A 1 326 ? -8.952 -12.956 -25.982 1.00 55.09 326 ASN A C 1
ATOM 2615 O O . ASN A 1 326 ? -8.813 -12.144 -26.899 1.00 55.09 326 ASN A O 1
ATOM 2619 N N . ALA A 1 327 ? -9.333 -12.565 -24.761 1.00 52.75 327 ALA A N 1
ATOM 2620 C CA . ALA A 1 327 ? -9.629 -11.175 -24.427 1.00 52.75 327 ALA A CA 1
ATOM 2621 C C . ALA A 1 327 ? -8.330 -10.366 -24.261 1.00 52.75 327 ALA A C 1
ATOM 2623 O O . ALA A 1 327 ? -8.035 -9.858 -23.186 1.00 52.75 327 ALA A O 1
ATOM 2624 N N . TYR A 1 328 ? -7.544 -10.232 -25.335 1.00 48.78 328 TYR A N 1
ATOM 2625 C CA . TYR A 1 328 ? -6.257 -9.520 -25.366 1.00 48.78 328 TYR A CA 1
ATOM 2626 C C . TYR A 1 328 ? -6.351 -8.047 -24.934 1.00 48.78 328 TYR A C 1
ATOM 2628 O O . TYR A 1 328 ? -5.327 -7.404 -24.701 1.00 48.78 328 TYR A O 1
ATOM 2636 N N . GLU A 1 329 ? -7.568 -7.502 -24.896 1.00 43.34 329 GLU A N 1
ATOM 2637 C CA . GLU A 1 329 ? -7.867 -6.137 -24.466 1.00 43.34 329 GLU A CA 1
ATOM 2638 C C . GLU A 1 329 ? -8.104 -6.010 -22.953 1.00 43.34 329 GLU A C 1
ATOM 2640 O O . GLU A 1 329 ? -8.196 -4.887 -22.464 1.00 43.34 329 GLU A O 1
ATOM 2645 N N . ASP A 1 330 ? -8.184 -7.122 -22.214 1.00 47.16 330 ASP A N 1
ATOM 2646 C CA . ASP A 1 330 ? -8.356 -7.117 -20.761 1.00 47.16 330 ASP A CA 1
ATOM 2647 C C . ASP A 1 330 ? -7.015 -6.908 -20.033 1.00 47.16 330 ASP A C 1
ATOM 2649 O O . ASP A 1 330 ? -6.019 -7.589 -20.306 1.00 47.16 330 ASP A O 1
ATOM 2653 N N . ASP A 1 331 ? -7.002 -5.984 -19.065 1.00 49.47 331 ASP A N 1
ATOM 2654 C CA . ASP A 1 331 ? -5.826 -5.598 -18.271 1.00 49.47 331 ASP A CA 1
ATOM 2655 C C . ASP A 1 331 ? -5.173 -6.791 -17.536 1.00 49.47 331 ASP A C 1
ATOM 2657 O O . ASP A 1 331 ? -3.977 -6.752 -17.221 1.00 49.47 331 ASP A O 1
ATOM 2661 N N . PHE A 1 332 ? -5.930 -7.864 -17.281 1.00 51.91 332 PHE A N 1
ATOM 2662 C CA . PHE A 1 332 ? -5.477 -9.079 -16.604 1.00 51.91 332 PHE A CA 1
ATOM 2663 C C . PHE A 1 332 ? -5.119 -10.222 -17.553 1.00 51.91 332 PHE A C 1
ATOM 2665 O O . PHE A 1 332 ? -4.563 -11.217 -17.084 1.00 51.91 332 PHE A O 1
ATOM 2672 N N . TYR A 1 333 ? -5.338 -10.095 -18.868 1.00 53.88 333 TYR A N 1
ATOM 2673 C CA . TYR A 1 333 ? -5.045 -11.164 -19.829 1.00 53.88 333 TYR A CA 1
ATOM 2674 C C . TYR A 1 333 ? -3.582 -11.618 -19.746 1.00 53.88 333 TYR A C 1
ATOM 2676 O O . TYR A 1 333 ? -3.299 -12.787 -19.487 1.00 53.88 333 TYR A O 1
ATOM 2684 N N . PHE A 1 334 ? -2.627 -10.693 -19.864 1.00 55.88 334 PHE A N 1
ATOM 2685 C CA . PHE A 1 334 ? -1.197 -11.028 -19.810 1.00 55.88 334 PHE A CA 1
ATOM 2686 C C . PHE A 1 334 ? -0.740 -11.440 -18.407 1.00 55.88 334 PHE A C 1
ATOM 2688 O O . PHE A 1 334 ? 0.115 -12.310 -18.259 1.00 55.88 334 PHE A O 1
ATOM 2695 N N . VAL A 1 335 ? -1.343 -10.862 -17.368 1.00 53.62 335 VAL A N 1
ATOM 2696 C CA . VAL A 1 335 ? -1.069 -11.221 -15.971 1.00 53.62 335 VAL A CA 1
ATOM 2697 C C . VAL A 1 335 ? -1.531 -12.645 -15.660 1.00 53.62 335 VAL A C 1
ATOM 2699 O O . VAL A 1 335 ? -0.850 -13.361 -14.932 1.00 53.62 335 VAL A O 1
ATOM 2702 N N . SER A 1 336 ? -2.645 -13.086 -16.243 1.00 52.78 336 SER A N 1
ATOM 2703 C CA . SER A 1 336 ? -3.160 -14.448 -16.078 1.00 52.78 336 SER A CA 1
ATOM 2704 C C . SER A 1 336 ? -2.245 -15.519 -16.694 1.00 52.78 336 SER A C 1
ATOM 2706 O O . SER A 1 336 ? -2.311 -16.681 -16.299 1.00 52.78 336 SER A O 1
ATOM 2708 N N . GLN A 1 337 ? -1.371 -15.131 -17.633 1.00 52.00 337 GLN A N 1
ATOM 2709 C CA . GLN A 1 337 ? -0.368 -16.006 -18.253 1.00 52.00 337 GLN A CA 1
ATOM 2710 C C . GLN A 1 337 ? 0.929 -16.093 -17.438 1.00 52.00 337 GLN A C 1
ATOM 2712 O O . GLN A 1 337 ? 1.689 -17.057 -17.564 1.00 52.00 337 GLN A O 1
ATOM 2717 N N . LEU A 1 338 ? 1.212 -15.082 -16.611 1.00 50.41 338 LEU A N 1
ATOM 2718 C CA . LEU A 1 338 ? 2.386 -15.075 -15.749 1.00 50.41 338 LEU A CA 1
ATOM 2719 C C . LEU A 1 338 ? 2.239 -16.180 -14.694 1.00 50.41 338 LEU A C 1
ATOM 2721 O O . LEU A 1 338 ? 1.221 -16.280 -14.015 1.00 50.41 338 LEU A O 1
ATOM 2725 N N . TYR A 1 339 ? 3.287 -16.997 -14.555 1.00 50.31 339 TYR A N 1
ATOM 2726 C CA . TYR A 1 339 ? 3.349 -18.187 -13.691 1.00 50.31 339 TYR A CA 1
ATOM 2727 C C . TYR A 1 339 ? 2.580 -19.426 -14.189 1.00 50.31 339 TYR A C 1
ATOM 2729 O O . TYR A 1 339 ? 2.348 -20.345 -13.400 1.00 50.31 339 TYR A O 1
ATOM 2737 N N . GLU A 1 340 ? 2.241 -19.509 -15.484 1.00 51.78 340 GLU A N 1
ATOM 2738 C CA . GLU A 1 340 ? 1.875 -20.792 -16.102 1.00 51.78 340 GLU A CA 1
ATOM 2739 C C . GLU A 1 340 ? 3.011 -21.815 -15.923 1.00 51.78 340 GLU A C 1
ATOM 2741 O O . GLU A 1 340 ? 4.144 -21.614 -16.371 1.00 51.78 340 GLU A O 1
ATOM 2746 N N . VAL A 1 341 ? 2.697 -22.942 -15.281 1.00 43.75 341 VAL A N 1
ATOM 2747 C CA . VAL A 1 341 ? 3.592 -24.102 -15.252 1.00 43.75 341 VAL A CA 1
ATOM 2748 C C . VAL A 1 341 ? 3.614 -24.683 -16.665 1.00 43.75 341 VAL A C 1
ATOM 2750 O O . VAL A 1 341 ? 2.572 -25.083 -17.176 1.00 43.75 341 VAL A O 1
ATOM 2753 N N . ASN A 1 342 ? 4.794 -24.720 -17.288 1.00 48.28 342 ASN A N 1
ATOM 2754 C CA . ASN A 1 342 ? 5.004 -25.132 -18.684 1.00 48.28 342 ASN A CA 1
ATOM 2755 C C . ASN A 1 342 ? 4.379 -24.191 -19.728 1.00 48.28 342 ASN A C 1
ATOM 2757 O O . ASN A 1 342 ? 3.830 -24.668 -20.719 1.00 48.28 342 ASN A O 1
ATOM 2761 N N . TRP A 1 343 ? 4.476 -22.872 -19.520 1.00 63.75 343 TRP A N 1
ATOM 2762 C CA . TRP A 1 343 ? 4.075 -21.875 -20.520 1.00 63.75 343 TRP A CA 1
ATOM 2763 C C . TRP A 1 343 ? 4.598 -22.241 -21.919 1.00 63.75 343 TRP A C 1
ATOM 2765 O O . TRP A 1 343 ? 5.797 -22.464 -22.110 1.00 63.75 343 TRP A O 1
ATOM 2775 N N . GLN A 1 344 ? 3.689 -22.295 -22.892 1.00 48.38 344 GLN A N 1
ATOM 2776 C CA . GLN A 1 344 ? 3.993 -22.516 -24.304 1.00 48.38 344 GLN A CA 1
ATOM 2777 C C . GLN A 1 344 ? 3.567 -21.275 -25.100 1.00 48.38 344 GLN A C 1
ATOM 2779 O O . GLN A 1 344 ? 2.495 -20.721 -24.827 1.00 48.38 344 GLN A O 1
ATOM 2784 N N . PRO A 1 345 ? 4.347 -20.841 -26.105 1.00 50.28 345 PRO A N 1
ATOM 2785 C CA . PRO A 1 345 ? 3.943 -19.745 -26.973 1.00 50.28 345 PRO A CA 1
ATOM 2786 C C . PRO A 1 345 ? 2.648 -20.123 -27.698 1.00 50.28 345 PRO A C 1
ATOM 2788 O O . PRO A 1 345 ? 2.618 -21.079 -28.473 1.00 50.28 345 PRO A O 1
ATOM 2791 N N . ARG A 1 346 ? 1.566 -19.381 -27.454 1.00 59.38 346 ARG A N 1
ATOM 2792 C CA . ARG A 1 346 ? 0.305 -19.571 -28.178 1.00 59.38 346 ARG A CA 1
ATOM 2793 C C . ARG A 1 346 ? 0.377 -18.823 -29.504 1.00 59.38 346 ARG A C 1
ATOM 2795 O O . ARG A 1 346 ? 0.812 -17.672 -29.544 1.00 59.38 346 ARG A O 1
ATOM 2802 N N . SER A 1 347 ? -0.054 -19.464 -30.587 1.00 44.66 347 SER A N 1
ATOM 2803 C CA . SER A 1 347 ? -0.221 -18.796 -31.877 1.00 44.66 347 SER A CA 1
ATOM 2804 C C . SER A 1 347 ? -1.272 -17.699 -31.724 1.00 44.66 347 SER A C 1
ATOM 2806 O O . SER A 1 347 ? -2.430 -18.001 -31.437 1.00 44.66 347 SER A O 1
ATOM 2808 N N . MET A 1 348 ? -0.874 -16.434 -31.886 1.00 42.66 348 MET A N 1
ATOM 2809 C CA . MET A 1 348 ? -1.844 -15.345 -31.988 1.00 42.66 348 MET A CA 1
ATOM 2810 C C . MET A 1 348 ? -2.691 -15.608 -33.234 1.00 42.66 348 MET A C 1
ATOM 2812 O O . MET A 1 348 ? -2.136 -15.730 -34.327 1.00 42.66 348 MET A O 1
ATOM 2816 N N . ALA A 1 349 ? -4.007 -15.746 -33.064 1.00 44.16 349 ALA A N 1
ATOM 2817 C CA . ALA A 1 349 ? -4.920 -15.690 -34.195 1.00 44.16 349 ALA A CA 1
ATOM 2818 C C . ALA A 1 349 ? -4.803 -14.273 -34.771 1.00 44.16 349 ALA A C 1
ATOM 2820 O O . ALA A 1 349 ? -5.089 -13.301 -34.070 1.00 44.16 349 ALA A O 1
ATOM 2821 N N . ILE A 1 350 ? -4.249 -14.172 -35.980 1.00 37.19 350 ILE A N 1
ATOM 2822 C CA . ILE A 1 350 ? -4.109 -12.910 -36.716 1.00 37.19 350 ILE A CA 1
ATOM 2823 C C . ILE A 1 350 ? -5.453 -12.552 -37.333 1.00 37.19 350 ILE A C 1
ATOM 2825 O O . ILE A 1 350 ? -6.064 -13.467 -37.934 1.00 37.19 350 ILE A O 1
#

pLDDT: mean 77.91, std 20.07, range [23.88, 97.25]